Protein AF-A0AAD6JPB2-F1 (afdb_monomer)

Sequence (275 aa):
MAYGGGGFAISQPLAQELAKMQDRCIRRYPGLYGSDDRIQACMAELGVPLSKESGFHQYDVYGDLLGLLAAHPVAPLASLHHIDVVQPIFPGMSRARALQHLFKSVQLDSASIMQQSICYDNNRYWSISVSWGYVVQIWRGVVSPRELETPARTFLNWYRKADYTAYTFNTRPVTKHPCVKPFVFYMSTSKYDRARKQAIGVYTRRKSPSPYCRWKMASPERIDSVVVLKRPDTLRWLKSPRRDCCRVLPTNKASTMYLWVGNCRDGEISEFQRP

Secondary structure (DSSP, 8-state):
-BTTTTB----HHHHHHHHHHHHHHHHH-TT-SSHHHHHHHHHHHTTPPPP--TTEE---EEE-THHHHHTB-SS---EE--TTTBPPSSTTS-H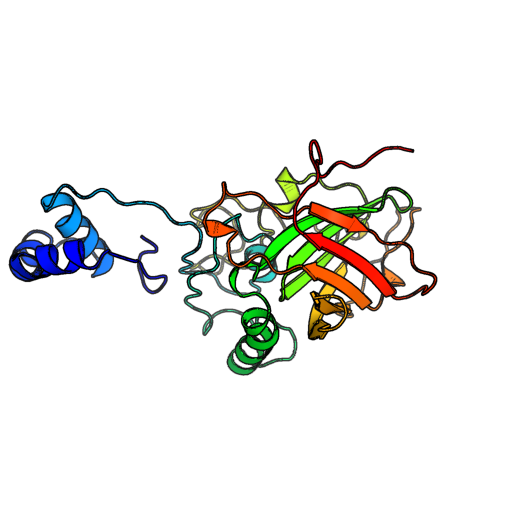HHHHHHHHHHHHHHGGGTTBEEEEEETTTTEEEEEETTTEEEEEEB---HHHHTSPB--EEETTS---STT-SS--BPPP--TTTSPEEEEEEEEEEETTTTEEEEEEEE-----------S--GGG--EEEEEE---TTGGGS---PPEEEEEP-S-TTEEEEEEEPPPTT--------

Foldseek 3Di:
DQPDPLDDDDDPVLVVVCVVCLVVQLVVPVVDDDPVSSVQSSCVVVVHHDDDFQLRDQCLWEEACCLPLLLPDLGQNDDDHPLVRYDQLDPPDDVVVSVVQLVLQCVVASRQASFWAWAADLVQQWIWIDGGSFKIKIARHDDDPVQSNAGEQRIAHNVRHSDQPRDPDGHDYQDPQLRGHIFMWTFDHWDADPVVQKIKTKTATDDDDRPDDPDPTDDLVLAGIEIEIEHHDPCQVVDDRDGWYKDWDDDPDRHYTYMYTGHDDVPDDRDRDHD

InterPro domains:
  IPR006740 Protein of unknown function DUF604 [PF04646] (1-246)

Organism: NCBI:txid889485

Radius of gyration: 20.91 Å; Cα contacts (8 Å, |Δi|>4): 536; chains: 1; bounding box: 58×36×62 Å

Nearest PDB structures (foldseek):
  7tlh-assembly4_D  TM=3.293E-01  e=6.739E-01  Mus musculus
  2vgn-assembly2_B  TM=4.342E-01  e=3.248E+00  Saccharomyces cerevisiae S288C
  2vgm-assembly1_A  TM=4.289E-01  e=6.713E+00  Saccharomyces cerevisiae S288C
  5xq3-assembly1_B  TM=1.841E-01  e=2.002E+00  Penicillium chrysogenum

Structure (mmCIF, N/CA/C/O backbone):
data_AF-A0AAD6JPB2-F1
#
_entry.id   AF-A0AAD6JPB2-F1
#
loop_
_atom_site.group_PDB
_atom_site.id
_atom_site.type_symbol
_atom_site.label_atom_id
_atom_site.label_alt_id
_atom_site.label_comp_id
_atom_site.label_asym_id
_atom_site.label_entity_id
_atom_site.label_seq_id
_atom_site.pdbx_PDB_ins_code
_atom_site.Cartn_x
_atom_site.Cartn_y
_atom_site.Cartn_z
_atom_site.occupancy
_atom_site.B_iso_or_equiv
_atom_site.auth_seq_id
_atom_site.auth_comp_id
_atom_site.auth_asym_id
_atom_site.auth_atom_id
_atom_site.pdbx_PDB_model_num
ATOM 1 N N . MET A 1 1 ? -14.734 6.250 13.120 1.00 58.31 1 MET A N 1
ATOM 2 C CA . MET A 1 1 ? -14.596 4.791 13.214 1.00 58.31 1 MET A CA 1
ATOM 3 C C . MET A 1 1 ? -14.615 4.251 11.807 1.00 58.31 1 MET A C 1
ATOM 5 O O . MET A 1 1 ? -15.216 4.901 10.954 1.00 58.31 1 MET A O 1
ATOM 9 N N . ALA A 1 2 ? -13.965 3.119 11.548 1.00 72.81 2 ALA A N 1
ATOM 10 C CA . ALA A 1 2 ? -14.300 2.368 10.349 1.00 72.81 2 ALA A CA 1
ATOM 11 C C . ALA A 1 2 ? -15.592 1.612 10.664 1.00 72.81 2 ALA A C 1
ATOM 13 O O . ALA A 1 2 ? -15.564 0.511 11.209 1.00 72.81 2 ALA A O 1
ATOM 14 N N . TYR A 1 3 ? -16.710 2.300 10.424 1.00 72.44 3 TYR A N 1
ATOM 15 C CA . TYR A 1 3 ? -18.045 1.745 10.588 1.00 72.44 3 TYR A CA 1
ATOM 16 C C . TYR A 1 3 ? -18.165 0.431 9.788 1.00 72.44 3 TYR A C 1
ATOM 18 O O . TYR A 1 3 ? -17.569 0.299 8.717 1.00 72.44 3 TYR A O 1
ATOM 26 N N . GLY A 1 4 ? -18.888 -0.544 10.330 1.00 80.19 4 GLY A N 1
ATOM 27 C CA . GLY A 1 4 ? -19.005 -1.912 9.854 1.00 80.19 4 GLY A CA 1
ATOM 28 C C . GLY A 1 4 ? -17.977 -2.848 10.492 1.00 80.19 4 GLY A C 1
ATOM 29 O O . GLY A 1 4 ? -17.742 -2.837 11.699 1.00 80.19 4 GLY A O 1
ATOM 30 N N . GLY A 1 5 ? -17.374 -3.699 9.668 1.00 84.50 5 GLY A N 1
ATOM 31 C CA . GLY A 1 5 ? -16.356 -4.668 10.071 1.00 84.50 5 GLY A CA 1
ATOM 32 C C . GLY A 1 5 ? -14.910 -4.185 9.918 1.00 84.50 5 GLY A C 1
ATOM 33 O O . GLY A 1 5 ? -13.983 -4.938 10.207 1.00 84.50 5 GLY A O 1
ATOM 34 N N . GLY A 1 6 ? -14.691 -2.936 9.498 1.00 87.62 6 GLY A N 1
ATOM 35 C CA . GLY A 1 6 ? -13.381 -2.292 9.474 1.00 87.62 6 GLY A CA 1
ATOM 36 C C . GLY A 1 6 ? -12.822 -2.098 10.881 1.00 87.62 6 GLY A C 1
ATOM 37 O O . GLY A 1 6 ? -11.610 -2.110 11.061 1.00 87.62 6 GLY A O 1
ATOM 38 N N . GLY A 1 7 ? -13.681 -2.001 11.892 1.00 89.94 7 GLY A N 1
ATOM 39 C CA . GLY A 1 7 ? -13.291 -1.997 13.296 1.00 89.94 7 GLY A CA 1
ATOM 40 C C . GLY A 1 7 ? -12.923 -0.618 13.845 1.00 89.94 7 GLY A C 1
ATOM 41 O O . GLY A 1 7 ? -12.831 0.396 13.149 1.00 89.94 7 GLY A O 1
ATOM 42 N N . PHE A 1 8 ? -12.740 -0.580 15.158 1.00 91.62 8 PHE A N 1
ATOM 43 C CA . PHE A 1 8 ? -12.359 0.606 15.912 1.00 91.62 8 PHE A CA 1
ATOM 44 C C . PHE A 1 8 ? -11.578 0.186 17.159 1.00 91.62 8 PHE A C 1
ATOM 46 O O . PHE A 1 8 ? -11.562 -0.988 17.528 1.00 91.62 8 PHE A O 1
ATOM 53 N N . ALA A 1 9 ? -10.931 1.149 17.809 1.00 92.38 9 ALA A N 1
ATOM 54 C CA . ALA A 1 9 ? -10.226 0.939 19.064 1.00 92.38 9 ALA A CA 1
ATOM 55 C C . ALA A 1 9 ? -10.759 1.901 20.128 1.00 92.38 9 ALA A C 1
ATOM 57 O O . ALA A 1 9 ? -11.065 3.056 19.835 1.00 92.38 9 ALA A O 1
ATOM 58 N N . ILE A 1 10 ? -10.840 1.416 21.364 1.00 93.88 10 ILE A N 1
ATOM 59 C CA . ILE A 1 10 ? -11.143 2.208 22.556 1.00 93.88 10 ILE A CA 1
ATOM 60 C C . ILE A 1 10 ? -10.104 1.892 23.627 1.00 93.88 10 ILE A C 1
ATOM 62 O O . ILE A 1 10 ? -9.588 0.775 23.693 1.00 93.88 10 ILE A O 1
ATOM 66 N N . SER A 1 11 ? -9.779 2.877 24.460 1.00 95.88 11 SER A N 1
ATOM 67 C CA . SER A 1 11 ? -8.910 2.645 25.610 1.00 95.88 11 SER A CA 1
ATOM 68 C C . SER A 1 11 ? -9.639 1.807 26.663 1.00 95.88 11 SER A C 1
ATOM 70 O O . SER A 1 11 ? -10.868 1.822 26.758 1.00 95.88 11 SER A O 1
ATOM 72 N N . GLN A 1 12 ? -8.879 1.086 27.483 1.00 97.69 12 GLN A N 1
ATOM 73 C CA . GLN A 1 12 ? -9.446 0.278 28.561 1.00 97.69 12 GLN A CA 1
ATOM 74 C C . GLN A 1 12 ? -10.272 1.113 29.568 1.00 97.69 12 GLN A C 1
ATOM 76 O O . GLN A 1 12 ? -11.385 0.684 29.876 1.00 97.69 12 GLN A O 1
ATOM 81 N N . PRO A 1 13 ? -9.844 2.317 30.005 1.00 98.00 13 PRO A N 1
ATOM 82 C CA . PRO A 1 13 ? -10.684 3.175 30.845 1.00 98.00 13 PRO A CA 1
ATOM 83 C C . PRO A 1 13 ? -12.007 3.577 30.176 1.00 98.00 13 PRO A C 1
ATOM 85 O O . PRO A 1 13 ? -13.056 3.540 30.810 1.00 98.00 13 PRO A O 1
ATOM 88 N N . LEU A 1 14 ? -11.994 3.893 28.874 1.00 97.06 14 LEU A N 1
ATOM 89 C CA . LEU A 1 14 ? -13.223 4.233 28.152 1.00 97.06 14 LEU A CA 1
ATOM 90 C C . LEU A 1 14 ? -14.178 3.039 28.057 1.00 97.06 14 LEU A C 1
ATOM 92 O O . LEU A 1 14 ? -15.384 3.199 28.227 1.00 97.06 14 LEU A O 1
ATOM 96 N N . ALA A 1 15 ? -13.645 1.840 27.818 1.00 97.44 15 ALA A N 1
ATOM 97 C CA . ALA A 1 15 ? -14.442 0.618 27.799 1.00 97.44 15 ALA A CA 1
ATOM 98 C C . ALA A 1 15 ? -15.145 0.369 29.147 1.00 97.44 15 ALA A C 1
ATOM 100 O O . ALA A 1 15 ? -16.305 -0.041 29.168 1.00 97.44 15 ALA A O 1
ATOM 101 N N . GLN A 1 16 ? -14.472 0.656 30.267 1.00 98.25 16 GLN A N 1
ATOM 102 C CA . GLN A 1 16 ? -15.050 0.528 31.609 1.00 98.25 16 GLN A CA 1
ATOM 103 C C . GLN A 1 16 ? -16.194 1.517 31.852 1.00 98.25 16 GLN A C 1
ATOM 105 O O . GLN A 1 16 ? -17.218 1.130 32.413 1.00 98.25 16 GLN A O 1
ATOM 110 N N . GLU A 1 17 ? -16.055 2.770 31.415 1.00 98.00 17 GLU A N 1
ATOM 111 C CA . GLU A 1 17 ? -17.134 3.757 31.548 1.00 98.00 17 GLU A CA 1
ATOM 112 C C . GLU A 1 17 ? -18.318 3.447 30.624 1.00 98.00 17 GLU A C 1
ATOM 114 O O . GLU A 1 17 ? -19.470 3.499 31.061 1.00 98.00 17 GLU A O 1
ATOM 119 N N . LEU A 1 18 ? -18.053 3.025 29.382 1.00 97.19 18 LEU A N 1
ATOM 120 C CA . LEU A 1 18 ? -19.095 2.575 28.456 1.00 97.19 18 LEU A CA 1
ATOM 121 C C . LEU A 1 18 ? -19.905 1.419 29.051 1.00 97.19 18 LEU A C 1
ATOM 123 O O . LEU A 1 18 ? -21.133 1.476 29.035 1.00 97.19 18 LEU A O 1
ATOM 127 N N . ALA A 1 19 ? -19.257 0.415 29.646 1.00 97.50 19 ALA A N 1
ATOM 128 C CA . ALA A 1 19 ? -19.938 -0.751 30.213 1.00 97.50 19 ALA A CA 1
ATOM 129 C C . ALA A 1 19 ? -20.990 -0.396 31.287 1.00 97.50 19 ALA A C 1
ATOM 131 O O . ALA A 1 19 ? -22.008 -1.076 31.402 1.00 97.50 19 ALA A O 1
ATOM 132 N N . LYS A 1 20 ? -20.807 0.699 32.039 1.00 98.06 20 LYS A N 1
ATOM 133 C CA . LYS A 1 20 ? -21.757 1.148 33.081 1.00 98.06 20 LYS A CA 1
ATOM 134 C C . LYS A 1 20 ? -23.061 1.727 32.514 1.00 98.06 20 LYS A C 1
ATOM 136 O O . LYS A 1 20 ? -24.063 1.856 33.233 1.00 98.06 20 LYS A O 1
ATOM 141 N N . MET A 1 21 ? -23.049 2.147 31.249 1.00 97.44 21 MET A N 1
ATOM 142 C CA . MET A 1 21 ? -24.134 2.931 30.651 1.00 97.44 21 MET A CA 1
ATOM 143 C C . MET A 1 21 ? -24.619 2.447 29.280 1.00 97.44 21 MET A C 1
ATOM 145 O O . MET A 1 21 ? -25.728 2.821 28.890 1.00 97.44 21 MET A O 1
ATOM 149 N N . GLN A 1 22 ? -23.855 1.604 28.577 1.00 95.56 22 GLN A N 1
ATOM 150 C CA . GLN A 1 22 ? -24.103 1.176 27.196 1.00 95.56 22 GLN A CA 1
ATOM 151 C C . GLN A 1 22 ? -25.539 0.685 26.986 1.00 95.56 22 GLN A C 1
ATOM 153 O O . GLN A 1 22 ? -26.218 1.207 26.107 1.00 95.56 22 GLN A O 1
ATOM 158 N N . ASP A 1 23 ? -26.046 -0.221 27.826 1.00 95.94 23 ASP A N 1
ATOM 159 C CA . ASP A 1 23 ? -27.398 -0.788 27.683 1.00 95.94 23 ASP A CA 1
ATOM 160 C C . ASP A 1 23 ? -28.512 0.265 27.724 1.00 95.94 23 ASP A C 1
ATOM 162 O O . ASP A 1 23 ? -29.517 0.153 27.018 1.00 95.94 23 ASP A O 1
ATOM 166 N N . ARG A 1 24 ? -28.345 1.312 28.542 1.00 97.12 24 ARG A N 1
ATOM 167 C CA . ARG A 1 24 ? -29.306 2.422 28.616 1.00 97.12 24 ARG A CA 1
ATOM 168 C C . ARG A 1 24 ? -29.148 3.367 27.427 1.00 97.12 24 ARG A C 1
ATOM 170 O O . ARG A 1 24 ? -30.150 3.867 26.925 1.00 97.12 24 ARG A O 1
ATOM 177 N N . CYS A 1 25 ? -27.918 3.596 26.975 1.00 97.25 25 CYS A N 1
ATOM 178 C CA . CYS A 1 25 ? -27.634 4.458 25.832 1.00 97.25 25 CYS A CA 1
ATOM 179 C C . CYS A 1 25 ? -28.116 3.882 24.506 1.00 97.25 25 CYS A C 1
ATOM 181 O O . CYS A 1 25 ? -28.817 4.573 23.774 1.00 97.25 25 CYS A O 1
ATOM 183 N N . ILE A 1 26 ? -27.840 2.611 24.201 1.00 95.50 26 ILE A N 1
ATOM 184 C CA . ILE A 1 26 ? -28.255 2.019 22.919 1.00 95.50 26 ILE A CA 1
ATOM 185 C C . ILE A 1 26 ? -29.779 2.079 22.714 1.00 95.50 26 ILE A C 1
ATOM 187 O O . ILE A 1 26 ? -30.241 2.149 21.579 1.00 95.5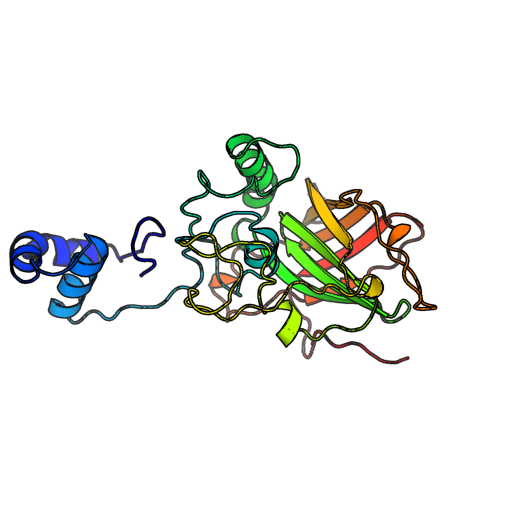0 26 ILE A O 1
ATOM 191 N N . ARG A 1 27 ? -30.563 2.108 23.806 1.00 95.44 27 ARG A N 1
ATOM 192 C CA . ARG A 1 27 ? -32.026 2.284 23.781 1.00 95.44 27 ARG A CA 1
ATOM 193 C C . ARG A 1 27 ? -32.467 3.710 23.440 1.00 95.44 27 ARG A C 1
ATOM 195 O O . ARG A 1 27 ? -33.572 3.873 22.935 1.00 95.44 27 ARG A O 1
ATOM 202 N N . ARG A 1 28 ? -31.636 4.728 23.697 1.00 96.50 28 ARG A N 1
ATOM 203 C CA . ARG A 1 28 ? -31.890 6.129 23.307 1.00 96.50 28 ARG A CA 1
ATOM 204 C C . ARG A 1 28 ? -31.654 6.382 21.820 1.00 96.50 28 ARG A C 1
ATOM 206 O O . ARG A 1 28 ? -32.199 7.339 21.283 1.00 96.50 28 ARG A O 1
ATOM 213 N N . TYR A 1 29 ? -30.907 5.503 21.151 1.00 95.44 29 TYR A N 1
ATOM 214 C CA . TYR A 1 29 ? -30.557 5.623 19.735 1.00 95.44 29 TYR A CA 1
ATOM 215 C C . TYR A 1 29 ? -31.126 4.480 18.865 1.00 95.44 29 TYR A C 1
ATOM 217 O O . TYR A 1 29 ? -30.373 3.830 18.133 1.00 95.44 29 TYR A O 1
ATOM 225 N N . PRO A 1 30 ? -32.451 4.212 18.893 1.00 93.56 30 PRO A N 1
ATOM 226 C CA . PRO A 1 30 ? -33.036 3.086 18.162 1.00 93.56 30 PRO A CA 1
ATOM 227 C C . PRO A 1 30 ? -32.965 3.255 16.636 1.00 93.56 30 PRO A C 1
ATOM 229 O O . PRO A 1 30 ? -32.951 2.258 15.920 1.00 93.56 30 PRO A O 1
ATOM 232 N N . GLY A 1 31 ? -32.896 4.498 16.143 1.00 94.38 31 GLY A N 1
ATOM 233 C CA . GLY A 1 31 ? -32.829 4.816 14.712 1.00 94.38 31 GLY A CA 1
ATOM 234 C C . GLY A 1 31 ? -31.443 4.670 14.075 1.00 94.38 31 GLY A C 1
ATOM 235 O O . GLY A 1 31 ? -31.342 4.752 12.855 1.00 94.38 31 GLY A O 1
ATOM 236 N N . LEU A 1 32 ? -30.382 4.457 14.864 1.00 93.25 32 LEU A N 1
ATOM 237 C CA . LEU A 1 32 ? -29.036 4.255 14.321 1.00 93.25 32 LEU A CA 1
ATOM 238 C C . LEU A 1 32 ? -28.887 2.828 13.782 1.00 93.25 32 LEU A C 1
ATOM 240 O O . LEU A 1 32 ? -29.278 1.856 14.446 1.00 93.25 32 LEU A O 1
ATOM 244 N N . TYR A 1 33 ? -28.327 2.733 12.573 1.00 84.69 33 TYR A N 1
ATOM 245 C CA . TYR A 1 33 ? -28.338 1.540 11.719 1.00 84.69 33 TYR A CA 1
ATOM 246 C C . TYR A 1 33 ? -27.488 0.383 12.269 1.00 84.69 33 TYR A C 1
ATOM 248 O O . TYR A 1 33 ? -27.885 -0.775 12.152 1.00 84.69 33 TYR A O 1
ATOM 256 N N . GLY A 1 34 ? -26.339 0.681 12.887 1.00 86.38 34 GLY A N 1
ATOM 257 C CA . GLY A 1 34 ? -25.337 -0.311 13.290 1.00 86.38 34 GLY A CA 1
ATOM 258 C C . GLY A 1 34 ? -24.881 -0.198 14.746 1.00 86.38 34 GLY A C 1
ATOM 259 O O . GLY A 1 34 ? -25.152 0.784 15.441 1.00 86.38 34 GLY A O 1
ATOM 260 N N . SER A 1 35 ? -24.200 -1.242 15.231 1.00 88.94 35 SER A N 1
ATOM 261 C CA . SER A 1 35 ? -23.654 -1.286 16.596 1.00 88.94 35 SER A CA 1
ATOM 262 C C . SER A 1 35 ? -22.553 -0.249 16.813 1.00 88.94 35 SER A C 1
ATOM 264 O O . SER A 1 35 ? -22.497 0.387 17.855 1.00 88.94 35 SER A O 1
ATOM 266 N N . ASP A 1 36 ? -21.713 -0.050 15.813 1.00 89.44 36 ASP A N 1
ATOM 267 C CA . ASP A 1 36 ? -20.696 0.987 15.704 1.00 89.44 36 ASP A CA 1
ATOM 268 C C . ASP A 1 36 ? -21.259 2.411 15.812 1.00 89.44 36 ASP A C 1
ATOM 270 O O . ASP A 1 36 ? -20.743 3.208 16.590 1.00 89.44 36 ASP A O 1
ATOM 274 N N . ASP A 1 37 ? -22.337 2.728 15.098 1.00 90.12 37 ASP A N 1
ATOM 275 C CA . ASP A 1 37 ? -23.003 4.034 15.155 1.00 90.12 37 ASP A CA 1
ATOM 276 C C . ASP A 1 37 ? -23.590 4.299 16.549 1.00 90.12 37 ASP A C 1
ATOM 278 O O . ASP A 1 37 ? -23.418 5.366 17.138 1.00 90.12 37 ASP A O 1
ATOM 282 N N . ARG A 1 38 ? -24.168 3.264 17.167 1.00 93.31 38 ARG A N 1
ATOM 283 C CA . ARG A 1 38 ? -24.659 3.336 18.551 1.00 93.31 38 ARG A CA 1
ATOM 284 C C . ARG A 1 38 ? -23.535 3.489 19.570 1.00 93.31 38 ARG A C 1
ATOM 286 O O . ARG A 1 38 ? -23.660 4.297 20.483 1.00 93.31 38 ARG A O 1
ATOM 293 N N . ILE A 1 39 ? -22.433 2.753 19.424 1.00 93.50 39 ILE A N 1
ATOM 294 C CA . ILE A 1 39 ? -21.261 2.907 20.297 1.00 93.50 39 ILE A CA 1
ATOM 295 C C . ILE A 1 39 ? -20.666 4.311 20.149 1.00 93.50 39 ILE A C 1
ATOM 297 O O . ILE A 1 39 ? -20.300 4.912 21.159 1.00 93.50 39 ILE A O 1
ATOM 301 N N . GLN A 1 40 ? -20.640 4.874 18.935 1.00 93.00 40 GLN A N 1
ATOM 302 C CA . GLN A 1 40 ? -20.221 6.260 18.706 1.00 93.00 40 GLN A CA 1
ATOM 303 C C . GLN A 1 40 ? -21.066 7.244 19.510 1.00 93.00 40 GLN A C 1
ATOM 305 O O . GLN A 1 40 ? -20.520 8.115 20.188 1.00 93.00 40 GLN A O 1
ATOM 310 N N . ALA A 1 41 ? -22.388 7.089 19.441 1.00 95.12 41 ALA A N 1
ATOM 311 C CA . ALA A 1 41 ? -23.326 7.938 20.154 1.00 95.12 41 ALA A CA 1
ATOM 312 C C . ALA A 1 41 ? -23.150 7.805 21.677 1.00 95.12 41 ALA A C 1
ATOM 314 O O . ALA A 1 41 ? -23.100 8.809 22.382 1.00 95.12 41 ALA A O 1
ATOM 315 N N . CYS A 1 42 ? -22.929 6.588 22.184 1.00 96.50 42 CYS 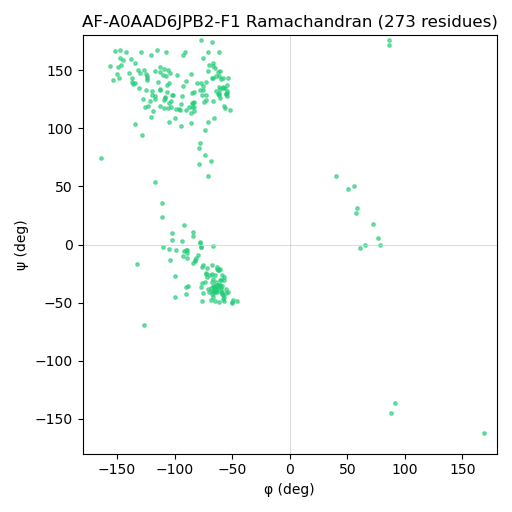A N 1
ATOM 316 C CA . CYS A 1 42 ? -22.631 6.366 23.600 1.00 96.50 42 CYS A CA 1
ATOM 317 C C . CYS A 1 42 ? -21.317 7.011 24.053 1.00 96.50 42 CYS A C 1
ATOM 319 O O . CYS A 1 42 ? -21.255 7.565 25.148 1.00 96.50 42 CYS A O 1
ATOM 321 N N . MET A 1 43 ? -20.272 6.987 23.223 1.00 95.69 43 MET A N 1
ATOM 322 C CA . MET A 1 43 ? -19.035 7.721 23.512 1.00 95.69 43 MET A CA 1
ATOM 323 C C . MET A 1 43 ? -19.267 9.238 23.539 1.00 95.69 43 MET A C 1
ATOM 325 O O . MET A 1 43 ? -18.676 9.926 24.370 1.00 95.69 43 MET A O 1
ATOM 329 N N . ALA A 1 44 ? -20.149 9.753 22.677 1.00 95.75 44 ALA A N 1
ATOM 330 C CA . ALA A 1 44 ? -20.510 11.168 22.661 1.00 95.75 44 ALA A CA 1
ATOM 331 C C . ALA A 1 44 ? -21.268 11.595 23.931 1.00 95.75 44 ALA A C 1
ATOM 333 O O . ALA A 1 44 ? -21.018 12.689 24.431 1.00 95.75 44 ALA A O 1
ATOM 334 N N . GLU A 1 45 ? -22.116 10.735 24.509 1.00 96.75 45 GLU A N 1
ATOM 335 C CA . GLU A 1 45 ? -22.740 10.997 25.818 1.00 96.75 45 GLU A CA 1
ATOM 336 C C . GLU A 1 45 ? -21.717 11.079 26.963 1.00 96.75 45 GLU A C 1
ATOM 338 O O . GLU A 1 45 ? -21.899 11.857 27.896 1.00 96.75 45 GLU A O 1
ATOM 343 N N . LEU A 1 46 ? -20.620 10.316 26.879 1.00 96.75 46 LEU A N 1
ATOM 344 C CA . LEU A 1 46 ? -19.483 10.416 27.804 1.00 96.75 46 LEU A CA 1
ATOM 345 C C . LEU A 1 46 ? -18.575 11.626 27.515 1.00 96.75 46 LEU A C 1
ATOM 347 O O . LEU A 1 46 ? -17.589 11.833 28.220 1.00 96.75 46 LEU A O 1
ATOM 351 N N . GLY A 1 47 ? -18.867 12.414 26.476 1.00 96.56 47 GLY A N 1
ATOM 352 C CA . GLY A 1 47 ? -18.052 13.556 26.064 1.00 96.56 47 GLY A CA 1
ATOM 353 C C . GLY A 1 47 ? -16.722 13.174 25.406 1.00 96.56 47 GLY A C 1
ATOM 354 O O . GLY A 1 47 ? -15.828 14.014 25.315 1.00 96.56 47 GLY A O 1
ATOM 355 N N . VAL A 1 48 ? -16.562 11.928 24.944 1.00 96.19 48 VAL A N 1
ATOM 356 C CA . VAL A 1 48 ? -15.318 11.452 24.323 1.00 96.19 48 VAL A CA 1
ATOM 357 C C . VAL A 1 48 ? -15.407 11.554 22.797 1.00 96.19 48 VAL A C 1
ATOM 359 O O . VAL A 1 48 ? -1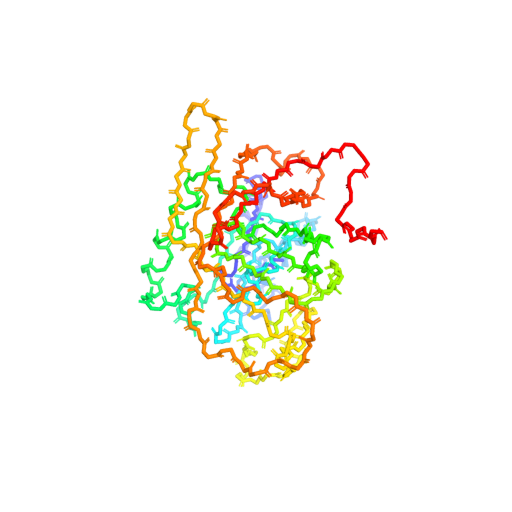6.235 10.874 22.183 1.00 96.19 48 VAL A O 1
ATOM 362 N N . PRO A 1 49 ? -14.560 12.376 22.148 1.00 93.00 49 PRO A N 1
ATOM 363 C CA . PRO A 1 49 ? -14.622 12.578 20.709 1.00 93.00 49 PRO A CA 1
ATOM 364 C C . PRO A 1 49 ? -14.043 11.392 19.930 1.00 93.00 49 PRO A C 1
ATOM 366 O O . PRO A 1 49 ? -13.233 10.607 20.423 1.00 93.00 49 PRO A O 1
ATOM 369 N N . LEU A 1 50 ? -14.424 11.305 18.655 1.00 91.25 50 LEU A N 1
ATOM 370 C CA . LEU A 1 50 ? -13.880 10.328 17.723 1.00 91.25 50 LEU A CA 1
ATOM 371 C C . LEU A 1 50 ? -12.570 10.819 17.088 1.00 91.25 50 LEU A C 1
ATOM 373 O O . LEU A 1 50 ? -12.573 11.793 16.334 1.00 91.25 50 LEU A O 1
ATOM 377 N N . SER A 1 51 ? -11.495 10.051 17.258 1.00 91.19 51 SER A N 1
ATOM 378 C CA . SER A 1 51 ? -10.276 10.172 16.449 1.00 91.19 51 SER A CA 1
ATOM 379 C C . SER A 1 51 ? -10.410 9.374 15.147 1.00 91.19 51 SER A C 1
ATOM 381 O O . SER A 1 51 ? -10.812 8.207 15.151 1.00 91.19 51 SER A O 1
ATOM 383 N N . LYS A 1 52 ? -10.108 10.000 14.003 1.00 89.62 52 LYS A N 1
ATOM 384 C CA . LYS A 1 52 ? -10.146 9.337 12.690 1.00 89.62 52 LYS A CA 1
ATOM 385 C C . LYS A 1 52 ? -8.785 8.728 12.369 1.00 89.62 52 LYS A C 1
ATOM 387 O O . LYS A 1 52 ? -7.832 9.460 12.141 1.00 89.62 52 LYS A O 1
ATOM 392 N N . GLU A 1 53 ? -8.745 7.405 12.263 1.00 90.06 53 GLU A N 1
ATOM 393 C CA . GLU A 1 53 ? -7.556 6.647 11.874 1.00 90.06 53 GLU A CA 1
ATOM 394 C C . GLU A 1 53 ? -7.736 6.057 10.472 1.00 90.06 53 GLU A C 1
ATOM 396 O O . GLU A 1 53 ? -8.623 5.234 10.247 1.00 90.06 53 GLU A O 1
ATOM 401 N N . SER A 1 54 ? -6.889 6.458 9.519 1.00 90.75 54 SER A N 1
ATOM 402 C CA . SER A 1 54 ? -6.952 6.002 8.116 1.00 90.75 54 SER A CA 1
ATOM 403 C C . SER A 1 54 ? -6.384 4.594 7.892 1.00 90.75 54 SER A C 1
ATOM 405 O O . SER A 1 54 ? -6.340 4.113 6.762 1.00 90.75 54 SER A O 1
ATOM 407 N N . GLY A 1 55 ? -5.949 3.941 8.972 1.00 92.81 55 GLY A N 1
ATOM 408 C CA . GLY A 1 55 ? -5.429 2.578 8.993 1.00 92.81 55 GLY A CA 1
ATOM 409 C C . GLY A 1 55 ? -6.480 1.470 9.073 1.00 92.81 55 GLY A C 1
ATOM 410 O O . GLY A 1 55 ? -6.152 0.307 8.832 1.00 92.81 55 GLY A O 1
ATOM 411 N N . PHE A 1 56 ? -7.721 1.808 9.430 1.00 92.88 56 PHE A N 1
ATOM 412 C CA . PHE A 1 56 ? -8.823 0.851 9.503 1.00 92.88 56 PHE A CA 1
ATOM 413 C C . PHE A 1 56 ? -9.610 0.858 8.193 1.00 92.88 56 PHE A C 1
ATOM 415 O O . PHE A 1 56 ? -10.156 1.893 7.803 1.00 92.88 56 PHE A O 1
ATOM 422 N N . HIS A 1 57 ? -9.697 -0.293 7.522 1.00 90.50 57 HIS A N 1
ATOM 423 C CA . HIS A 1 57 ? -10.297 -0.380 6.189 1.00 90.50 57 HIS A CA 1
ATOM 424 C C . HIS A 1 57 ? -11.509 -1.301 6.172 1.00 90.50 57 HIS A C 1
ATOM 426 O O . HIS A 1 57 ? -11.388 -2.512 6.335 1.00 90.50 57 HIS A O 1
ATOM 432 N N . GLN A 1 58 ? -12.673 -0.713 5.902 1.00 85.88 58 GLN A N 1
ATOM 433 C CA . GLN A 1 58 ? -13.926 -1.431 5.660 1.00 85.88 58 GLN A CA 1
ATOM 434 C C . GLN A 1 58 ? -13.953 -2.113 4.270 1.00 85.88 58 GLN A C 1
ATOM 436 O O . GLN A 1 58 ? -14.553 -3.172 4.120 1.00 85.88 58 GLN A O 1
ATOM 441 N N . TYR A 1 59 ? -13.291 -1.504 3.272 1.00 84.44 59 TYR A N 1
ATOM 442 C CA . TYR A 1 59 ? -13.251 -1.925 1.860 1.00 84.44 59 TYR A CA 1
ATOM 443 C C . TYR A 1 59 ? -14.591 -2.430 1.302 1.00 84.44 59 TYR A C 1
ATOM 445 O O . TYR A 1 59 ? -14.671 -3.520 0.741 1.00 84.44 59 TYR A O 1
ATOM 453 N N . ASP A 1 60 ? -15.618 -1.574 1.349 1.00 86.50 60 ASP A N 1
ATOM 454 C CA . ASP A 1 60 ? -16.883 -1.757 0.617 1.00 86.50 60 ASP A CA 1
ATOM 455 C C . ASP A 1 60 ? -16.681 -1.543 -0.899 1.00 86.50 60 ASP A C 1
ATOM 457 O O . ASP A 1 60 ? -17.250 -0.655 -1.542 1.00 86.50 60 ASP A O 1
ATOM 461 N N . VAL A 1 61 ? -15.802 -2.351 -1.481 1.00 90.50 61 VAL A N 1
ATOM 462 C CA . VAL A 1 61 ? -15.393 -2.324 -2.882 1.00 90.50 61 VAL A CA 1
ATOM 463 C C . VAL A 1 61 ? -15.311 -3.749 -3.422 1.00 90.50 61 VAL A C 1
ATOM 465 O O . VAL A 1 61 ? -15.175 -4.717 -2.678 1.00 90.50 61 VAL A O 1
ATOM 468 N N . TYR A 1 62 ? -15.359 -3.883 -4.743 1.00 92.56 62 TYR A N 1
ATOM 469 C CA . TYR A 1 62 ? -15.177 -5.153 -5.447 1.00 92.56 62 TYR A CA 1
ATOM 470 C C . TYR A 1 62 ? -13.984 -5.078 -6.402 1.00 92.56 62 TYR A C 1
ATOM 472 O O . TYR A 1 62 ? -13.552 -3.999 -6.801 1.00 92.56 62 TYR A O 1
ATOM 480 N N . GLY A 1 63 ? -13.486 -6.229 -6.852 1.00 93.50 63 GLY A N 1
ATOM 481 C CA . GLY A 1 63 ? -12.435 -6.282 -7.874 1.00 93.50 63 GLY A CA 1
ATOM 482 C C . GLY A 1 63 ? -11.018 -6.221 -7.302 1.00 93.50 63 GLY A C 1
ATOM 483 O O . GLY A 1 63 ? -10.750 -6.828 -6.268 1.00 93.50 63 GLY A O 1
ATOM 484 N N . ASP A 1 64 ? -10.097 -5.577 -8.022 1.00 94.00 64 ASP A N 1
ATOM 485 C CA . ASP A 1 64 ? -8.662 -5.571 -7.713 1.00 94.00 64 ASP A CA 1
ATOM 486 C C . ASP A 1 64 ? -8.310 -4.431 -6.739 1.00 94.00 64 ASP A C 1
ATOM 488 O O . ASP A 1 64 ? -8.468 -3.252 -7.055 1.00 94.00 64 ASP A O 1
ATOM 492 N N . LEU A 1 65 ? -7.808 -4.784 -5.550 1.00 94.88 65 LEU A N 1
ATOM 493 C CA . LEU A 1 65 ? -7.400 -3.828 -4.513 1.00 94.88 65 LEU A CA 1
ATOM 494 C C . LEU A 1 65 ? -6.036 -3.172 -4.768 1.00 94.88 65 LEU A C 1
ATOM 496 O O . LEU A 1 65 ? -5.601 -2.361 -3.946 1.00 94.88 65 LEU A O 1
ATOM 500 N N . LEU A 1 66 ? -5.355 -3.489 -5.876 1.00 96.12 66 LEU A N 1
ATOM 501 C CA . LEU A 1 66 ? -4.016 -2.988 -6.190 1.00 96.12 66 LEU A CA 1
ATOM 502 C C . LEU A 1 66 ? -3.877 -1.483 -5.955 1.00 96.12 66 LEU A C 1
ATOM 504 O O . LEU A 1 66 ? -2.934 -1.051 -5.306 1.00 96.12 66 LEU A O 1
ATOM 508 N N . GLY A 1 67 ? -4.810 -0.678 -6.457 1.00 95.00 67 GLY A N 1
ATOM 509 C CA . GLY A 1 67 ? -4.737 0.775 -6.338 1.00 95.00 67 GLY A CA 1
ATOM 510 C C . GLY A 1 67 ? -4.884 1.299 -4.912 1.00 95.00 67 GLY A C 1
ATOM 511 O O . GLY A 1 67 ? -4.259 2.306 -4.599 1.00 95.00 67 GLY A O 1
ATOM 512 N N . LEU A 1 68 ? -5.667 0.628 -4.059 1.00 94.50 68 LEU A N 1
ATOM 513 C CA . LEU A 1 68 ? -5.865 1.010 -2.654 1.00 94.50 68 LEU A CA 1
ATOM 514 C C . LEU A 1 68 ? -4.658 0.629 -1.805 1.00 94.50 68 LEU A C 1
ATOM 516 O O . LEU A 1 68 ? -4.129 1.450 -1.065 1.00 94.50 68 LEU A O 1
ATOM 520 N N . LEU A 1 69 ? -4.206 -0.614 -1.948 1.00 95.88 69 LEU A N 1
ATOM 521 C CA . LEU A 1 69 ? -3.132 -1.169 -1.134 1.00 95.88 69 LEU A CA 1
ATOM 522 C C . LEU A 1 69 ? -1.749 -0.657 -1.561 1.00 95.88 69 LEU A C 1
ATOM 524 O O . LEU A 1 69 ? -0.876 -0.462 -0.719 1.00 95.88 69 LEU A O 1
ATOM 528 N N . ALA A 1 70 ? -1.535 -0.388 -2.855 1.00 97.56 70 ALA A N 1
ATOM 529 C CA . ALA A 1 70 ? -0.268 0.166 -3.340 1.00 97.56 70 ALA A CA 1
ATOM 530 C C . ALA A 1 70 ? -0.062 1.642 -2.960 1.00 97.56 70 ALA A C 1
ATOM 532 O O . ALA A 1 70 ? 1.079 2.084 -2.826 1.00 97.56 70 ALA A O 1
ATOM 533 N N . ALA A 1 71 ? -1.155 2.392 -2.795 1.00 96.75 71 ALA A N 1
ATOM 534 C CA . ALA A 1 71 ? -1.162 3.796 -2.390 1.00 96.75 71 ALA A CA 1
ATOM 535 C C . ALA A 1 71 ? -1.742 3.965 -0.976 1.00 96.75 71 ALA A C 1
ATOM 537 O O . ALA A 1 71 ? -2.457 4.929 -0.704 1.00 96.75 71 ALA A O 1
ATOM 538 N N . HIS A 1 72 ? -1.472 3.003 -0.084 1.00 96.31 72 HIS A N 1
ATOM 539 C CA . HIS A 1 72 ? -1.944 3.076 1.294 1.00 96.31 72 HIS A CA 1
ATOM 540 C C . HIS A 1 72 ? -1.451 4.382 1.948 1.00 96.31 72 HIS A C 1
ATOM 542 O O . HIS A 1 72 ? -0.272 4.728 1.799 1.00 96.31 72 HIS A O 1
ATOM 548 N N . PRO A 1 73 ? -2.320 5.112 2.675 1.00 93.75 73 PRO A N 1
ATOM 549 C CA . PRO A 1 73 ? -1.943 6.360 3.329 1.00 93.75 73 PRO A CA 1
ATOM 550 C C . PRO A 1 73 ? -0.835 6.149 4.369 1.00 93.75 73 PRO A C 1
ATOM 552 O O . PRO A 1 73 ? -0.560 5.030 4.805 1.00 93.75 73 PRO A O 1
ATOM 555 N N . VAL A 1 74 ? -0.215 7.245 4.809 1.00 95.12 74 VAL A N 1
ATOM 556 C CA . VAL A 1 74 ? 0.797 7.223 5.877 1.00 95.12 74 VAL A CA 1
ATOM 557 C C . VAL A 1 74 ? 0.116 7.001 7.231 1.00 95.12 74 VAL A C 1
ATOM 559 O O . VAL A 1 74 ? -0.107 7.932 7.998 1.00 95.12 74 VAL A O 1
ATOM 562 N N . ALA A 1 75 ? -0.255 5.753 7.485 1.00 94.25 75 ALA A N 1
ATOM 563 C CA . ALA A 1 75 ? -0.906 5.265 8.694 1.00 94.25 75 ALA A CA 1
ATOM 564 C C . ALA A 1 75 ? -0.621 3.763 8.846 1.00 94.25 75 ALA A C 1
ATOM 566 O O . ALA A 1 75 ? -0.396 3.095 7.832 1.00 94.25 75 ALA A O 1
ATOM 567 N N . PRO A 1 76 ? -0.631 3.199 10.064 1.00 93.19 76 PRO A N 1
ATOM 568 C CA . PRO A 1 76 ? -0.495 1.757 10.238 1.00 93.19 76 PRO A CA 1
ATOM 569 C C . PRO A 1 76 ? -1.653 1.031 9.549 1.00 93.19 76 PRO A C 1
ATOM 571 O O . PRO A 1 76 ? -2.803 1.421 9.708 1.00 93.19 76 PRO A O 1
ATOM 574 N N . LEU A 1 77 ? -1.375 -0.045 8.812 1.00 94.31 77 LEU A N 1
ATOM 575 C CA . LEU A 1 77 ? -2.432 -0.923 8.310 1.00 94.31 77 LEU A CA 1
ATOM 576 C C . LEU A 1 77 ? -2.989 -1.748 9.479 1.00 94.31 77 LEU A C 1
ATOM 578 O O . LEU A 1 77 ? -2.376 -2.736 9.880 1.00 94.31 77 LEU A O 1
ATOM 582 N N . ALA A 1 78 ? -4.117 -1.321 10.044 1.00 93.31 78 ALA A N 1
ATOM 583 C CA . ALA A 1 78 ? -4.690 -1.910 11.252 1.00 93.31 78 ALA A CA 1
ATOM 584 C C . ALA A 1 78 ? -5.657 -3.058 10.938 1.00 93.31 78 ALA A C 1
ATOM 586 O O . ALA A 1 78 ? -5.623 -4.099 11.592 1.00 93.31 78 ALA A O 1
ATOM 587 N N . SER A 1 79 ? -6.508 -2.886 9.928 1.00 92.56 79 SER A N 1
ATOM 588 C CA . SER A 1 79 ? -7.524 -3.872 9.564 1.00 92.56 79 SER A CA 1
ATOM 589 C C . SER A 1 79 ? -7.823 -3.855 8.070 1.00 92.56 79 SER A C 1
ATOM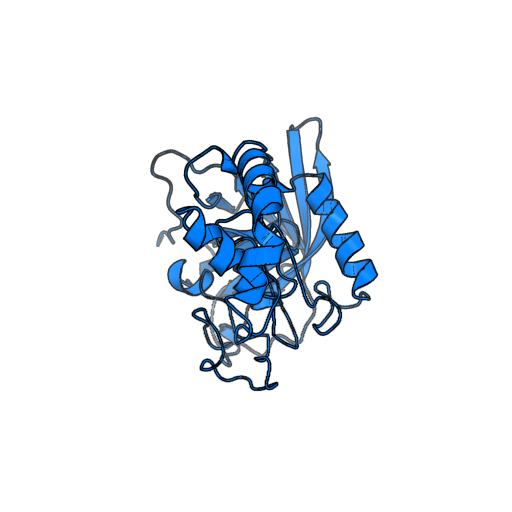 591 O O . SER A 1 79 ? -7.671 -2.836 7.398 1.00 92.56 79 SER A O 1
ATOM 593 N N . LEU A 1 80 ? -8.256 -5.008 7.563 1.00 90.81 80 LEU A N 1
ATOM 594 C CA . LEU A 1 80 ? -8.728 -5.206 6.198 1.00 90.81 80 LEU A CA 1
ATOM 595 C C . LEU A 1 80 ? -10.016 -6.025 6.250 1.00 90.81 80 LEU A C 1
ATOM 597 O O . LEU A 1 80 ? -9.975 -7.236 6.469 1.00 90.81 80 LEU A O 1
ATOM 601 N N . HIS A 1 81 ? -11.149 -5.366 6.061 1.00 89.81 81 HIS A N 1
ATOM 602 C CA . HIS A 1 81 ? -12.453 -6.009 5.989 1.00 89.81 81 HIS A CA 1
ATOM 603 C C . HIS A 1 81 ? -12.830 -6.337 4.531 1.00 89.81 81 HIS A C 1
ATOM 605 O O . HIS A 1 81 ? -12.186 -5.868 3.592 1.00 89.81 81 HIS A O 1
ATOM 611 N N . HIS A 1 82 ? -13.817 -7.216 4.337 1.00 89.38 82 HIS A N 1
ATOM 612 C CA . HIS A 1 82 ? -14.307 -7.654 3.021 1.00 89.38 82 HIS A CA 1
ATOM 613 C C . HIS A 1 82 ? -13.271 -8.290 2.066 1.00 89.38 82 HIS A C 1
ATOM 615 O O . HIS A 1 82 ? -13.437 -8.310 0.842 1.00 89.38 82 HIS A O 1
ATOM 621 N N . ILE A 1 83 ? -12.212 -8.908 2.607 1.00 89.31 83 ILE A N 1
ATOM 622 C CA . ILE A 1 83 ? -11.239 -9.660 1.790 1.00 89.31 83 ILE A CA 1
ATOM 623 C C . ILE A 1 83 ? -11.884 -10.857 1.058 1.00 89.31 83 ILE A C 1
ATOM 625 O O . ILE A 1 83 ? -11.372 -11.312 0.033 1.00 89.31 83 ILE A O 1
ATOM 629 N N . ASP A 1 84 ? -13.020 -11.353 1.539 1.00 87.81 84 ASP A N 1
ATOM 630 C CA . ASP A 1 84 ? -13.804 -12.451 0.971 1.00 87.81 84 ASP A CA 1
ATOM 631 C C . ASP A 1 84 ? -14.500 -12.106 -0.360 1.00 87.81 84 ASP A C 1
ATOM 633 O O . ASP A 1 84 ? -14.678 -12.998 -1.196 1.00 87.81 84 ASP A O 1
ATOM 637 N N . VAL A 1 85 ? -14.810 -10.829 -0.616 1.00 89.81 85 VAL A N 1
ATOM 638 C CA . VAL A 1 85 ? -15.544 -10.384 -1.822 1.00 89.81 85 VAL A CA 1
ATOM 639 C C . VAL A 1 85 ? -14.669 -9.712 -2.889 1.00 89.81 85 VAL A C 1
ATOM 641 O O . VAL A 1 85 ? -15.078 -9.586 -4.046 1.00 89.81 85 VAL A O 1
ATOM 644 N N . VAL A 1 86 ? -13.429 -9.350 -2.557 1.00 93.50 86 VAL A N 1
ATOM 645 C CA . VAL A 1 86 ? -12.443 -8.747 -3.481 1.00 93.50 86 VAL A CA 1
ATOM 646 C C . VAL A 1 86 ? -11.573 -9.799 -4.170 1.00 93.50 86 VAL A C 1
ATOM 648 O O . VAL A 1 86 ? -11.546 -10.958 -3.762 1.00 93.50 86 VAL A O 1
ATOM 651 N N . GLN A 1 87 ? -10.846 -9.446 -5.228 1.00 95.12 87 GLN A N 1
ATOM 652 C CA . GLN A 1 87 ? -9.862 -10.353 -5.827 1.00 95.12 87 GLN A CA 1
ATOM 653 C C . GLN A 1 87 ? -8.705 -10.638 -4.848 1.00 95.12 87 GLN A C 1
ATOM 655 O O . GLN A 1 87 ? -8.381 -9.793 -4.013 1.00 95.12 87 GLN A O 1
ATOM 660 N N . PRO A 1 88 ? -8.045 -11.808 -4.940 1.00 95.50 88 PRO A N 1
ATOM 661 C CA . PRO A 1 88 ? -6.848 -12.084 -4.155 1.00 95.50 88 PRO A CA 1
ATOM 662 C C . PRO A 1 88 ? -5.786 -11.001 -4.368 1.00 95.50 88 PRO A C 1
ATOM 664 O O . PRO A 1 88 ? -5.434 -10.692 -5.505 1.00 95.50 88 PRO A O 1
ATOM 667 N N . ILE A 1 89 ? -5.236 -10.467 -3.274 1.00 96.06 89 ILE A N 1
ATOM 668 C CA . ILE A 1 89 ? -4.239 -9.387 -3.330 1.00 96.06 89 ILE A CA 1
ATOM 669 C C . ILE A 1 89 ? -2.985 -9.798 -4.124 1.00 96.06 89 ILE A C 1
ATOM 671 O O . ILE A 1 89 ? -2.390 -8.969 -4.808 1.00 96.06 89 ILE A O 1
ATOM 675 N N . PHE A 1 90 ? -2.630 -11.088 -4.113 1.00 96.75 90 PHE A N 1
ATOM 676 C CA . PHE A 1 90 ? -1.590 -11.664 -4.964 1.00 96.75 90 PHE A CA 1
ATOM 677 C C . PHE A 1 90 ? -2.218 -12.484 -6.104 1.00 96.75 90 PHE A C 1
ATOM 679 O O . PHE A 1 90 ? -2.932 -13.455 -5.829 1.00 96.75 90 PHE A O 1
ATOM 686 N N . PRO A 1 91 ? -1.938 -12.150 -7.379 1.00 93.44 91 PRO A N 1
ATOM 687 C CA . PRO A 1 91 ? -2.450 -12.901 -8.522 1.00 93.44 91 PRO A CA 1
ATOM 688 C C . PRO A 1 91 ? -2.037 -14.377 -8.489 1.00 93.44 91 PRO A C 1
ATOM 690 O O . PRO A 1 91 ? -0.912 -14.708 -8.121 1.00 93.44 91 PRO A O 1
ATOM 693 N N . GLY A 1 92 ? -2.935 -15.267 -8.920 1.00 93.88 92 GLY A N 1
ATOM 694 C CA . GLY A 1 92 ? -2.671 -16.711 -8.984 1.00 93.88 92 GLY A CA 1
ATOM 695 C C . GLY A 1 92 ? -2.726 -17.438 -7.633 1.00 93.88 92 GLY A C 1
ATOM 696 O O . GLY A 1 92 ? -2.445 -18.632 -7.576 1.00 93.88 92 GLY A O 1
ATOM 697 N N . MET A 1 93 ? -3.104 -16.752 -6.550 1.00 96.44 93 MET A N 1
ATOM 698 C CA . MET A 1 93 ? -3.326 -17.349 -5.231 1.00 96.44 93 MET A CA 1
ATOM 699 C C . MET A 1 93 ? -4.808 -17.291 -4.849 1.00 96.44 93 MET A C 1
ATOM 701 O O . MET A 1 93 ? -5.526 -16.384 -5.252 1.00 96.44 93 MET A O 1
ATOM 705 N N . SER A 1 94 ? -5.275 -18.218 -4.009 1.00 96.88 94 SER A N 1
ATOM 706 C CA . SER A 1 94 ? -6.543 -18.037 -3.282 1.00 96.88 94 SER A CA 1
ATOM 707 C C . SER A 1 94 ? -6.420 -16.884 -2.278 1.00 96.88 94 SER A C 1
ATOM 709 O O . SER A 1 94 ? -5.321 -16.661 -1.771 1.00 96.88 94 SER A O 1
ATOM 711 N N . ARG A 1 95 ? -7.531 -16.255 -1.875 1.00 95.25 95 ARG A N 1
ATOM 712 C CA . ARG A 1 95 ? -7.553 -15.186 -0.851 1.00 95.25 95 ARG A CA 1
ATOM 713 C C . ARG A 1 95 ? -6.808 -15.564 0.435 1.00 95.25 95 ARG A C 1
ATOM 715 O O . ARG A 1 95 ? -5.912 -14.838 0.849 1.00 95.25 95 ARG A O 1
ATOM 722 N N . ALA A 1 96 ? -7.091 -16.740 1.002 1.00 96.19 96 ALA A N 1
ATOM 723 C CA . ALA A 1 96 ? -6.431 -17.219 2.219 1.00 96.19 96 ALA A CA 1
ATOM 724 C C . ALA A 1 96 ? -4.908 -17.383 2.042 1.00 96.19 96 ALA A C 1
ATOM 726 O O . ALA A 1 96 ? -4.131 -16.846 2.828 1.00 96.19 96 ALA A O 1
ATOM 727 N N . ARG A 1 97 ? -4.465 -18.056 0.967 1.00 97.56 97 ARG A N 1
ATOM 728 C CA . ARG A 1 97 ? -3.029 -18.175 0.641 1.00 97.56 97 ARG A CA 1
ATOM 729 C C . ARG A 1 97 ? -2.364 -16.820 0.389 1.00 97.56 97 ARG A C 1
ATOM 731 O O . ARG A 1 97 ? -1.220 -16.638 0.782 1.00 97.56 97 ARG A O 1
ATOM 738 N N . ALA A 1 98 ? -3.063 -15.871 -0.235 1.00 97.25 98 ALA A N 1
ATOM 739 C CA . ALA A 1 98 ? -2.547 -14.525 -0.472 1.00 97.25 98 ALA A CA 1
ATOM 740 C C . ALA A 1 98 ? -2.311 -13.772 0.850 1.00 97.25 98 ALA A C 1
ATOM 742 O O . ALA A 1 98 ? -1.277 -13.124 1.002 1.00 97.25 98 ALA A O 1
ATOM 743 N N . LEU A 1 99 ? -3.211 -13.917 1.830 1.00 96.25 99 LEU A N 1
ATOM 744 C CA . LEU A 1 99 ? -3.003 -13.387 3.181 1.00 96.25 99 LEU A CA 1
ATOM 745 C C . LEU A 1 99 ? -1.827 -14.081 3.880 1.00 96.25 99 LEU A C 1
ATOM 747 O O . LEU A 1 99 ? -0.924 -13.405 4.356 1.00 96.25 99 LEU A O 1
ATOM 751 N N . GLN A 1 100 ? -1.762 -15.416 3.874 1.00 97.31 100 GLN A N 1
ATOM 752 C CA . GLN A 1 100 ? -0.616 -16.150 4.438 1.00 97.31 100 GLN A CA 1
ATOM 753 C C . GLN A 1 100 ? 0.714 -15.712 3.807 1.00 97.31 100 GLN A C 1
ATOM 755 O O . GLN A 1 100 ? 1.730 -15.588 4.489 1.00 97.31 100 GLN A O 1
ATOM 760 N N . HIS A 1 101 ? 0.706 -15.444 2.500 1.00 98.00 101 HIS A N 1
ATOM 761 C CA . HIS A 1 101 ? 1.864 -14.933 1.781 1.00 98.00 101 HIS A CA 1
ATOM 762 C C . HIS A 1 101 ? 2.244 -13.516 2.221 1.00 98.00 101 HIS A C 1
ATOM 764 O O . HIS A 1 101 ? 3.415 -13.282 2.512 1.00 98.00 101 HIS A O 1
ATOM 770 N N . LEU A 1 102 ? 1.275 -12.603 2.366 1.00 97.44 102 LEU A N 1
ATOM 771 C CA . LEU A 1 102 ? 1.497 -11.257 2.915 1.00 97.44 102 LEU A CA 1
ATOM 772 C C . LEU A 1 102 ? 2.152 -11.313 4.301 1.00 97.44 102 LEU A C 1
ATOM 774 O O . LEU A 1 102 ? 3.083 -10.556 4.589 1.00 97.44 102 LEU A O 1
ATOM 778 N N . PHE A 1 103 ? 1.704 -12.246 5.146 1.00 97.31 103 PHE A N 1
ATOM 779 C CA . PHE A 1 103 ? 2.193 -12.387 6.515 1.00 97.31 103 PHE A CA 1
ATOM 780 C C . PHE A 1 103 ? 3.690 -12.714 6.600 1.00 97.31 103 PHE A C 1
ATOM 782 O O . PHE A 1 103 ? 4.327 -12.351 7.587 1.00 97.31 103 PHE A O 1
ATOM 789 N N . LYS A 1 104 ? 4.299 -13.273 5.543 1.00 97.19 104 LYS A N 1
ATOM 790 C CA . LYS A 1 104 ? 5.763 -13.435 5.460 1.00 97.19 104 LYS A CA 1
ATOM 791 C C . LYS A 1 104 ? 6.511 -12.102 5.510 1.00 97.19 104 LYS A C 1
ATOM 793 O O . LYS A 1 104 ? 7.642 -12.062 5.977 1.00 97.19 104 LYS A O 1
ATOM 798 N N . SER A 1 105 ? 5.914 -11.019 5.008 1.00 96.38 105 SER A N 1
ATOM 799 C CA . SER A 1 105 ? 6.471 -9.663 5.112 1.00 96.38 105 SER A CA 1
ATOM 800 C C . SER A 1 105 ? 6.030 -8.959 6.397 1.00 96.38 105 SER A C 1
ATOM 802 O O . SER A 1 105 ? 6.841 -8.265 7.005 1.00 96.38 105 SER A O 1
ATOM 804 N N . VAL A 1 106 ? 4.792 -9.189 6.857 1.00 96.12 106 VAL A N 1
ATOM 805 C CA . VAL A 1 106 ? 4.287 -8.653 8.140 1.00 96.12 106 VAL A CA 1
ATOM 806 C C . VAL A 1 106 ? 5.164 -9.099 9.310 1.00 96.12 106 VAL A C 1
ATOM 808 O O . VAL A 1 106 ? 5.521 -8.281 10.148 1.00 96.12 106 VAL A O 1
ATOM 811 N N . GLN A 1 107 ? 5.568 -10.370 9.345 1.00 94.81 107 GLN A N 1
ATOM 812 C CA . GLN A 1 107 ? 6.437 -10.909 10.398 1.00 94.81 107 GLN A CA 1
ATOM 813 C C . GLN A 1 107 ? 7.830 -10.264 10.435 1.00 94.81 107 GLN A C 1
ATOM 815 O O . GLN A 1 107 ? 8.507 -10.336 11.455 1.00 94.81 107 GLN A O 1
ATOM 820 N N . LEU A 1 108 ? 8.272 -9.651 9.333 1.00 94.44 108 LEU A N 1
ATOM 821 C CA . LEU A 1 108 ? 9.568 -8.977 9.264 1.00 94.44 108 LEU A CA 1
ATOM 822 C C . LEU A 1 108 ? 9.480 -7.505 9.665 1.00 94.44 108 LEU A C 1
ATOM 824 O O . LEU A 1 108 ? 10.428 -6.979 10.242 1.00 94.44 108 LEU A O 1
ATOM 828 N N . ASP A 1 109 ? 8.386 -6.834 9.301 1.00 93.62 109 ASP A N 1
ATOM 829 C CA . ASP A 1 109 ? 8.206 -5.395 9.500 1.00 93.62 109 ASP A CA 1
ATOM 830 C C . ASP A 1 109 ? 6.723 -5.005 9.356 1.00 93.62 109 ASP A C 1
ATOM 832 O O . ASP A 1 109 ? 6.290 -4.442 8.344 1.00 93.62 109 ASP A O 1
ATOM 836 N N . SER A 1 110 ? 5.928 -5.345 10.373 1.00 94.12 110 SER A N 1
ATOM 837 C CA . SER A 1 110 ? 4.488 -5.064 10.417 1.00 94.12 110 SER A CA 1
ATOM 838 C C . SER A 1 110 ? 4.189 -3.566 10.404 1.00 94.12 110 SER A C 1
ATOM 840 O O . SER A 1 110 ? 3.242 -3.139 9.751 1.00 94.12 110 SER A O 1
ATOM 842 N N . ALA A 1 111 ? 5.036 -2.752 11.042 1.00 93.31 111 ALA A N 1
ATOM 843 C CA . ALA A 1 111 ? 4.894 -1.298 11.079 1.00 93.31 111 ALA A CA 1
ATOM 844 C C . ALA A 1 111 ? 5.012 -0.647 9.690 1.00 93.31 111 ALA A C 1
ATOM 846 O O . ALA A 1 111 ? 4.578 0.488 9.504 1.00 93.31 111 ALA A O 1
ATOM 847 N N . SER A 1 112 ? 5.593 -1.344 8.712 1.00 94.38 112 SER A N 1
ATOM 848 C CA . SER A 1 112 ? 5.780 -0.835 7.355 1.00 94.38 112 SER A CA 1
ATOM 849 C C . SER A 1 112 ? 4.910 -1.507 6.304 1.00 94.38 112 SER A C 1
ATOM 851 O O . SER A 1 112 ? 5.030 -1.150 5.133 1.00 94.38 112 SER A O 1
ATOM 853 N N . ILE A 1 113 ? 4.092 -2.501 6.656 1.00 96.38 113 ILE A N 1
ATOM 854 C CA . ILE A 1 113 ? 3.315 -3.237 5.656 1.00 96.38 113 ILE A CA 1
ATOM 855 C C . ILE A 1 113 ? 2.419 -2.277 4.857 1.00 96.38 113 ILE A C 1
ATOM 857 O O . ILE A 1 113 ? 1.811 -1.366 5.418 1.00 96.38 113 ILE A O 1
ATOM 861 N N . MET A 1 114 ? 2.396 -2.450 3.535 1.00 96.31 114 MET A N 1
ATOM 862 C CA . MET A 1 114 ? 1.710 -1.591 2.561 1.00 96.31 114 MET A CA 1
ATOM 863 C C . MET A 1 114 ? 2.177 -0.129 2.493 1.00 96.31 114 MET A C 1
ATOM 865 O O . MET A 1 114 ? 1.704 0.603 1.626 1.00 96.31 114 MET A O 1
ATOM 869 N N . GLN A 1 115 ? 3.121 0.312 3.335 1.00 96.44 115 GLN A N 1
ATOM 870 C CA . GLN A 1 115 ? 3.571 1.703 3.324 1.00 96.44 115 GLN A CA 1
ATOM 871 C C . GLN A 1 115 ? 4.215 2.055 1.990 1.00 96.44 115 GLN A C 1
ATOM 873 O O . GLN A 1 115 ? 5.113 1.351 1.513 1.00 96.44 115 GLN A O 1
ATOM 878 N N . GLN A 1 116 ? 3.746 3.165 1.421 1.00 97.75 116 GLN A N 1
ATOM 879 C CA . GLN A 1 116 ? 4.200 3.664 0.139 1.00 97.75 116 GLN A CA 1
ATOM 880 C C . GLN A 1 116 ? 5.488 4.488 0.292 1.00 97.75 116 GLN A C 1
ATOM 882 O O . GLN A 1 116 ? 5.559 5.425 1.088 1.00 97.75 116 GLN A O 1
ATOM 887 N N . SER A 1 117 ? 6.483 4.193 -0.538 1.00 97.62 117 SER A N 1
ATOM 888 C CA . SER A 1 117 ? 7.679 5.008 -0.759 1.00 97.62 117 SER A CA 1
ATOM 889 C C . SER A 1 117 ? 7.808 5.336 -2.238 1.00 97.62 117 SER A C 1
ATOM 891 O O . SER A 1 117 ? 7.521 4.497 -3.090 1.00 97.62 117 SER A O 1
ATOM 893 N N . ILE A 1 118 ? 8.243 6.555 -2.552 1.00 98.12 118 ILE A N 1
ATOM 894 C CA . ILE A 1 118 ? 8.311 7.057 -3.929 1.00 98.12 118 ILE A CA 1
ATOM 895 C C . ILE A 1 118 ? 9.733 7.522 -4.227 1.00 98.12 118 ILE A C 1
ATOM 897 O O . ILE A 1 118 ? 10.348 8.234 -3.430 1.00 98.12 118 ILE A O 1
ATOM 901 N N . CYS A 1 119 ? 10.244 7.111 -5.379 1.00 97.50 119 CYS A N 1
ATOM 902 C CA . CYS A 1 119 ? 11.557 7.478 -5.889 1.00 97.50 119 CYS A CA 1
ATOM 903 C C . CYS A 1 119 ? 11.534 7.547 -7.410 1.00 97.50 119 CYS A C 1
ATOM 905 O O . CYS A 1 119 ? 10.598 7.076 -8.062 1.00 97.50 119 CYS A O 1
ATOM 907 N N . TYR A 1 120 ? 12.588 8.125 -7.969 1.00 97.44 120 TYR A N 1
ATOM 908 C CA . TYR A 1 120 ? 12.741 8.260 -9.403 1.00 97.44 120 TYR A CA 1
ATOM 909 C C . TYR A 1 120 ? 14.058 7.660 -9.855 1.00 97.44 120 TYR A C 1
ATOM 911 O O . TYR A 1 120 ? 15.065 7.702 -9.147 1.00 97.44 120 TYR A O 1
ATOM 919 N N . ASP A 1 121 ? 14.037 7.110 -11.060 1.00 95.81 121 ASP A N 1
ATOM 920 C CA . ASP A 1 121 ? 15.250 6.845 -11.807 1.00 95.81 121 ASP A CA 1
ATOM 921 C C . ASP A 1 121 ? 15.511 8.020 -12.748 1.00 95.81 121 ASP A C 1
ATOM 923 O O . ASP A 1 121 ? 14.864 8.139 -13.793 1.00 95.81 121 ASP A O 1
ATOM 927 N N . ASN A 1 122 ? 16.440 8.894 -12.359 1.00 93.44 122 ASN A N 1
ATOM 928 C CA . ASN A 1 122 ? 16.737 10.116 -13.108 1.00 93.44 122 ASN A CA 1
ATOM 929 C C . ASN A 1 122 ? 17.315 9.815 -14.501 1.00 93.44 122 ASN A C 1
ATOM 931 O O . ASN A 1 122 ? 16.962 10.477 -15.471 1.00 93.44 122 ASN A O 1
ATOM 935 N N . ASN A 1 123 ? 18.121 8.757 -14.629 1.00 92.50 123 ASN A N 1
ATOM 936 C CA . ASN A 1 123 ? 18.759 8.385 -15.894 1.00 92.50 123 ASN A CA 1
ATOM 937 C C . ASN A 1 123 ? 17.750 7.832 -16.906 1.00 92.50 123 ASN A C 1
ATOM 939 O O . ASN A 1 123 ? 17.856 8.067 -18.109 1.00 92.50 123 ASN A O 1
ATOM 943 N N . ARG A 1 124 ? 16.778 7.050 -16.425 1.00 93.62 124 ARG A N 1
ATOM 944 C CA . ARG A 1 124 ? 15.796 6.354 -17.270 1.00 93.62 124 ARG A CA 1
ATOM 945 C C . ARG A 1 124 ? 14.458 7.084 -17.369 1.00 93.62 124 ARG A C 1
ATOM 947 O O . ARG A 1 124 ? 13.609 6.659 -18.151 1.00 93.62 124 ARG A O 1
ATOM 954 N N . TYR A 1 125 ? 14.291 8.182 -16.630 1.00 94.69 125 TYR A N 1
ATOM 955 C CA . TYR A 1 125 ? 13.055 8.957 -16.535 1.00 94.69 125 TYR A CA 1
ATOM 956 C C . TYR A 1 125 ? 11.875 8.090 -16.087 1.00 94.69 125 TYR A C 1
ATOM 958 O O . TYR A 1 125 ? 10.830 8.051 -16.742 1.00 94.69 125 TYR A O 1
ATOM 966 N N . TRP A 1 126 ? 12.058 7.340 -14.997 1.00 96.25 126 TRP A N 1
ATOM 967 C CA . TRP A 1 126 ? 11.021 6.467 -14.439 1.00 96.25 126 TRP A CA 1
ATOM 968 C C . TRP A 1 126 ? 10.570 6.939 -13.064 1.00 96.25 126 TRP A C 1
ATOM 970 O O . TRP A 1 126 ? 11.395 7.286 -12.222 1.00 96.25 126 TRP A O 1
ATOM 980 N N . SER A 1 127 ? 9.269 6.855 -12.811 1.00 97.62 127 SER A N 1
ATOM 981 C CA . SER A 1 127 ? 8.705 6.926 -11.463 1.00 97.62 127 SER A CA 1
ATOM 982 C C . SER A 1 127 ? 8.545 5.536 -10.878 1.00 97.62 127 SER A C 1
ATOM 984 O O . SER A 1 127 ? 8.068 4.620 -11.549 1.00 97.62 127 SER A O 1
ATOM 986 N N . ILE A 1 128 ? 8.919 5.386 -9.614 1.00 98.50 128 ILE A N 1
ATOM 987 C CA . ILE A 1 128 ? 8.907 4.119 -8.894 1.00 98.50 128 ILE A CA 1
ATOM 988 C C . ILE A 1 128 ? 8.122 4.322 -7.600 1.00 98.50 128 ILE A C 1
ATOM 990 O O . ILE A 1 128 ? 8.432 5.206 -6.802 1.00 98.50 128 ILE A O 1
ATOM 994 N N . SER A 1 129 ? 7.107 3.488 -7.389 1.00 98.44 129 SER A N 1
ATOM 995 C CA . SER A 1 129 ? 6.348 3.415 -6.143 1.00 98.44 129 SER A CA 1
ATOM 996 C C . SER A 1 129 ? 6.536 2.039 -5.523 1.00 98.44 129 SER A C 1
ATOM 998 O O . SER A 1 129 ? 6.356 1.021 -6.191 1.00 98.44 129 SER A O 1
ATOM 1000 N N . VAL A 1 130 ? 6.925 2.006 -4.256 1.00 98.69 130 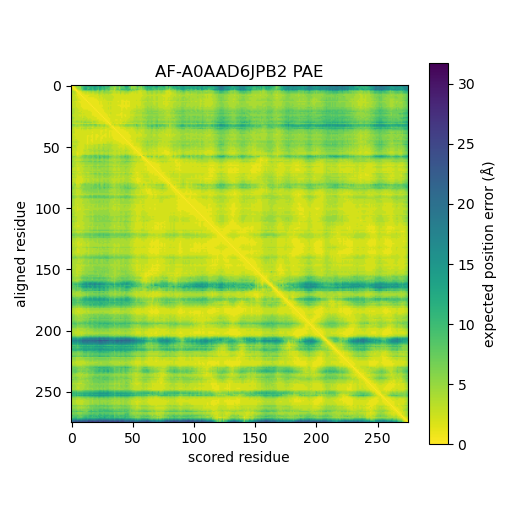VAL A N 1
ATOM 1001 C CA . VAL A 1 130 ? 7.132 0.790 -3.472 1.00 98.69 130 VAL A CA 1
ATOM 1002 C C . VAL A 1 130 ? 6.076 0.746 -2.382 1.00 98.69 130 VAL A C 1
ATOM 1004 O O . VAL A 1 130 ? 6.067 1.622 -1.532 1.00 98.69 130 VAL A O 1
ATOM 1007 N N . SER A 1 131 ? 5.239 -0.284 -2.373 1.00 98.50 131 SER A N 1
ATOM 1008 C CA . SER A 1 131 ? 4.365 -0.645 -1.258 1.00 98.50 131 SER A CA 1
ATOM 1009 C C . SER A 1 131 ? 4.964 -1.869 -0.567 1.00 98.50 131 SER A C 1
ATOM 1011 O O . SER A 1 131 ? 4.985 -2.979 -1.117 1.00 98.50 131 SER A O 1
ATOM 1013 N N . TRP A 1 132 ? 5.560 -1.648 0.607 1.00 98.12 132 TRP A N 1
ATOM 1014 C CA . TRP A 1 132 ? 6.378 -2.666 1.266 1.00 98.12 132 TRP A CA 1
ATOM 1015 C C . TRP A 1 132 ? 5.577 -3.932 1.603 1.00 98.12 132 TRP A C 1
ATOM 1017 O O . TRP A 1 132 ? 4.500 -3.877 2.192 1.00 98.12 132 TRP A O 1
ATOM 1027 N N . GLY A 1 133 ? 6.132 -5.087 1.228 1.00 97.62 133 GLY A N 1
ATOM 1028 C CA . GLY A 1 133 ? 5.534 -6.406 1.431 1.00 97.62 133 GLY A CA 1
ATOM 1029 C C . GLY A 1 133 ? 4.436 -6.768 0.431 1.00 97.62 133 GLY A C 1
ATOM 1030 O O . GLY A 1 133 ? 3.912 -7.878 0.496 1.00 97.62 133 GLY A O 1
ATOM 1031 N N . TYR A 1 134 ? 4.120 -5.878 -0.516 1.00 98.38 134 TYR A N 1
ATOM 1032 C CA . TYR A 1 134 ? 3.033 -6.078 -1.467 1.00 98.38 134 TYR A CA 1
ATOM 1033 C C . TYR A 1 134 ? 3.446 -5.920 -2.923 1.00 98.38 134 TYR A C 1
ATOM 1035 O O . TYR A 1 134 ? 3.484 -6.913 -3.655 1.00 98.38 134 TYR A O 1
ATOM 1043 N N . VAL A 1 135 ? 3.765 -4.700 -3.360 1.00 98.56 135 VAL A N 1
ATOM 1044 C CA . VAL A 1 135 ? 3.971 -4.419 -4.782 1.00 98.56 135 VAL A CA 1
ATOM 1045 C C . VAL A 1 135 ? 4.973 -3.294 -5.020 1.00 98.56 135 VAL A C 1
ATOM 1047 O O . VAL A 1 135 ? 5.047 -2.333 -4.261 1.00 98.56 135 VAL A O 1
ATOM 1050 N N . VAL A 1 136 ? 5.721 -3.391 -6.114 1.00 98.81 136 VAL A N 1
ATOM 1051 C CA . VAL A 1 136 ? 6.456 -2.273 -6.711 1.00 98.81 136 VAL A CA 1
ATOM 1052 C C . VAL A 1 136 ? 5.824 -1.954 -8.057 1.00 98.81 136 VAL A C 1
ATOM 1054 O O . VAL A 1 136 ? 5.546 -2.853 -8.852 1.00 98.81 136 VAL A O 1
ATOM 1057 N N . GLN A 1 137 ? 5.595 -0.676 -8.323 1.00 98.12 137 GLN A N 1
ATOM 1058 C CA . GLN A 1 137 ? 5.080 -0.188 -9.592 1.00 98.12 137 GLN A CA 1
ATOM 1059 C C . GLN A 1 137 ? 6.091 0.766 -10.227 1.00 98.12 137 GLN A C 1
ATOM 1061 O O . GLN A 1 137 ? 6.608 1.662 -9.561 1.00 98.12 137 GLN A O 1
ATOM 1066 N N . ILE A 1 138 ? 6.376 0.562 -11.513 1.00 97.56 138 ILE A N 1
ATOM 1067 C CA . ILE A 1 138 ? 7.303 1.394 -12.286 1.00 97.56 138 ILE A CA 1
ATOM 1068 C C . ILE A 1 138 ? 6.556 1.983 -13.479 1.00 97.56 138 ILE A C 1
ATOM 1070 O O . ILE A 1 138 ? 6.012 1.243 -14.301 1.00 97.56 138 ILE A O 1
ATOM 1074 N N . TRP A 1 139 ? 6.550 3.306 -13.590 1.00 95.38 139 TRP A N 1
ATOM 1075 C CA . TRP A 1 139 ? 5.981 4.043 -14.714 1.00 95.38 139 TRP A CA 1
ATOM 1076 C C . TRP A 1 139 ? 7.090 4.562 -15.620 1.00 95.38 139 TRP A C 1
ATOM 1078 O O . TRP A 1 139 ? 8.167 4.939 -15.159 1.00 95.38 139 TRP A O 1
ATOM 1088 N N . ARG A 1 140 ? 6.798 4.627 -16.919 1.00 94.19 140 ARG A N 1
ATOM 1089 C CA . ARG A 1 140 ? 7.564 5.473 -17.834 1.00 94.19 140 ARG A CA 1
ATOM 1090 C C . ARG A 1 140 ? 7.152 6.925 -17.608 1.00 94.19 140 ARG A C 1
ATOM 1092 O O . ARG A 1 140 ? 5.957 7.207 -17.529 1.00 94.19 140 ARG A O 1
ATOM 1099 N N . GLY A 1 141 ? 8.122 7.826 -17.570 1.00 93.19 141 GLY A N 1
ATOM 1100 C CA . GLY A 1 141 ? 7.896 9.241 -17.313 1.00 93.19 141 GLY A CA 1
ATOM 1101 C C . GLY A 1 141 ? 7.864 9.572 -15.824 1.00 93.19 141 GLY A C 1
ATOM 1102 O O . GLY A 1 141 ? 7.949 8.697 -14.962 1.00 93.19 141 GLY A O 1
ATOM 1103 N N . VAL A 1 142 ? 7.751 10.871 -15.552 1.00 94.12 142 VAL A N 1
ATOM 1104 C CA . VAL A 1 142 ? 7.776 11.445 -14.206 1.00 94.12 142 VAL A CA 1
ATOM 1105 C C . VAL A 1 142 ? 6.344 11.719 -13.753 1.00 94.12 142 VAL A C 1
ATOM 1107 O O . VAL A 1 142 ? 5.684 12.624 -14.258 1.00 94.12 142 VAL A O 1
ATOM 1110 N N . VAL A 1 143 ? 5.867 10.921 -12.805 1.00 95.25 143 VAL A N 1
ATOM 1111 C CA . VAL A 1 143 ? 4.564 11.041 -12.144 1.00 95.25 143 VAL A CA 1
ATOM 1112 C C . VAL A 1 143 ? 4.772 11.654 -10.762 1.00 95.25 143 VAL A C 1
ATOM 1114 O O . VAL A 1 143 ? 5.604 11.174 -9.995 1.00 95.25 143 VAL A O 1
ATOM 1117 N N . SER A 1 144 ? 4.020 12.707 -10.436 1.00 95.31 144 SER A N 1
ATOM 1118 C CA . SER A 1 144 ? 4.178 13.420 -9.161 1.00 95.31 144 SER A CA 1
ATOM 1119 C C . SER A 1 144 ? 3.782 12.560 -7.946 1.00 95.31 144 SER A C 1
ATOM 1121 O O . SER A 1 144 ? 2.888 11.714 -8.069 1.00 95.31 144 SER A O 1
ATOM 1123 N N . PRO A 1 145 ? 4.345 12.811 -6.744 1.00 95.38 145 PRO A N 1
ATOM 1124 C CA . PRO A 1 145 ? 3.939 12.094 -5.537 1.00 95.38 145 PRO A CA 1
ATOM 1125 C C . PRO A 1 145 ? 2.449 12.271 -5.231 1.00 95.38 145 PRO A C 1
ATOM 1127 O O . PRO A 1 145 ? 1.762 11.290 -4.975 1.00 95.38 145 PRO A O 1
ATOM 1130 N N . ARG A 1 146 ? 1.916 13.490 -5.408 1.00 94.62 146 ARG A N 1
ATOM 1131 C CA . ARG A 1 146 ? 0.484 13.802 -5.249 1.00 94.62 146 ARG A CA 1
ATOM 1132 C C . ARG A 1 146 ? -0.414 12.885 -6.083 1.00 94.62 146 ARG A C 1
ATOM 1134 O O . ARG A 1 146 ? -1.473 12.461 -5.625 1.00 94.62 146 ARG A O 1
ATOM 1141 N N . GLU A 1 147 ? -0.004 12.582 -7.311 1.00 95.25 147 GLU A N 1
ATOM 1142 C CA . GLU A 1 147 ? -0.752 11.668 -8.168 1.00 95.25 147 GLU A CA 1
ATOM 1143 C C . GLU A 1 147 ? -0.564 10.202 -7.744 1.00 95.25 147 GLU A C 1
ATOM 1145 O O . GLU A 1 147 ? -1.534 9.448 -7.711 1.00 95.25 147 GLU A O 1
ATOM 1150 N N . LEU A 1 148 ? 0.659 9.789 -7.391 1.00 95.94 148 LEU A N 1
ATOM 1151 C CA . LEU A 1 148 ? 0.962 8.416 -6.960 1.00 95.94 148 LEU A CA 1
ATOM 1152 C C . LEU A 1 148 ? 0.315 8.034 -5.622 1.00 95.94 148 LEU A C 1
ATOM 1154 O O . LEU A 1 148 ? -0.006 6.863 -5.427 1.00 95.94 148 LEU A O 1
ATOM 1158 N N . GLU A 1 149 ? 0.101 9.004 -4.739 1.00 95.50 149 GLU A N 1
ATOM 1159 C CA . GLU A 1 149 ? -0.609 8.853 -3.463 1.00 95.50 149 GLU A CA 1
ATOM 1160 C C . GLU A 1 149 ? -2.123 8.742 -3.642 1.00 95.50 149 GLU A C 1
ATOM 1162 O O . GLU A 1 149 ? -2.819 8.288 -2.741 1.00 95.50 149 GLU A O 1
ATOM 1167 N N . THR A 1 150 ? -2.651 9.148 -4.800 1.00 95.56 150 THR A N 1
ATOM 1168 C CA . THR A 1 150 ? -4.073 8.998 -5.100 1.00 95.56 150 THR A CA 1
ATOM 1169 C C . THR A 1 150 ? -4.324 7.586 -5.653 1.00 95.56 150 THR A C 1
ATOM 1171 O O . THR A 1 150 ? -3.802 7.251 -6.728 1.00 95.56 150 THR A O 1
ATOM 1174 N N . PRO A 1 151 ? -5.143 6.748 -4.984 1.00 95.12 151 PRO A N 1
ATOM 1175 C CA . PRO A 1 151 ? -5.431 5.386 -5.426 1.00 95.12 151 PRO A CA 1
ATOM 1176 C C . PRO A 1 151 ? -5.974 5.327 -6.855 1.00 95.12 151 PRO A C 1
ATOM 1178 O O . PRO A 1 151 ? -6.934 6.016 -7.210 1.00 95.12 151 PRO A O 1
ATOM 1181 N N . ALA A 1 152 ? -5.381 4.472 -7.689 1.00 94.94 152 ALA A N 1
ATOM 1182 C CA . ALA A 1 152 ? -5.907 4.201 -9.025 1.00 94.94 152 ALA A CA 1
ATOM 1183 C C . ALA A 1 152 ? -7.148 3.295 -8.937 1.00 94.94 152 ALA A C 1
ATOM 1185 O O . ALA A 1 152 ? -7.105 2.257 -8.276 1.00 94.94 152 ALA A O 1
ATOM 1186 N N . ARG A 1 153 ? -8.234 3.645 -9.640 1.00 93.81 153 ARG A N 1
ATOM 1187 C CA . ARG A 1 153 ? -9.511 2.894 -9.673 1.00 93.81 153 ARG A CA 1
ATOM 1188 C C . ARG A 1 153 ? -9.397 1.539 -10.384 1.00 93.81 153 ARG A C 1
ATOM 1190 O O . ARG A 1 153 ? -9.862 1.354 -11.503 1.00 93.81 153 ARG A O 1
ATOM 1197 N N . THR A 1 154 ? -8.726 0.609 -9.724 1.00 94.06 154 THR A N 1
ATOM 1198 C CA . THR A 1 154 ? -8.574 -0.810 -10.101 1.00 94.06 154 THR A CA 1
ATOM 1199 C C . THR A 1 154 ? -9.695 -1.685 -9.521 1.00 94.06 154 THR A C 1
ATOM 1201 O O . THR A 1 154 ? -9.850 -2.844 -9.895 1.00 94.06 154 THR A O 1
ATOM 1204 N N . PHE A 1 155 ? -10.525 -1.083 -8.674 1.00 93.25 155 PHE A N 1
ATOM 1205 C CA . PHE A 1 155 ? -11.673 -1.648 -7.986 1.00 93.25 155 PHE A CA 1
ATOM 1206 C C . PHE A 1 155 ? -12.968 -0.967 -8.453 1.00 93.25 155 PHE A C 1
ATOM 1208 O O . PHE A 1 155 ? -12.951 0.067 -9.128 1.00 93.25 155 PHE A O 1
ATOM 1215 N N . LEU A 1 156 ? -14.092 -1.570 -8.083 1.00 91.88 156 LEU A N 1
ATOM 1216 C CA . LEU A 1 156 ? -15.445 -1.060 -8.273 1.00 91.88 156 LEU A CA 1
ATOM 1217 C C . LEU A 1 156 ? -16.018 -0.643 -6.919 1.00 91.88 156 LEU A C 1
ATOM 1219 O O . LEU A 1 156 ? -15.678 -1.238 -5.897 1.00 91.88 156 LEU A O 1
ATOM 1223 N N . ASN A 1 157 ? -16.923 0.330 -6.912 1.00 89.25 157 ASN A N 1
ATOM 1224 C CA . ASN A 1 157 ? -17.654 0.709 -5.705 1.00 89.25 157 ASN A CA 1
ATOM 1225 C C . ASN A 1 157 ? -18.619 -0.400 -5.246 1.00 89.25 157 ASN A C 1
ATOM 1227 O O . ASN A 1 157 ? -18.804 -1.407 -5.936 1.00 89.25 157 ASN A O 1
ATOM 1231 N N . TRP A 1 1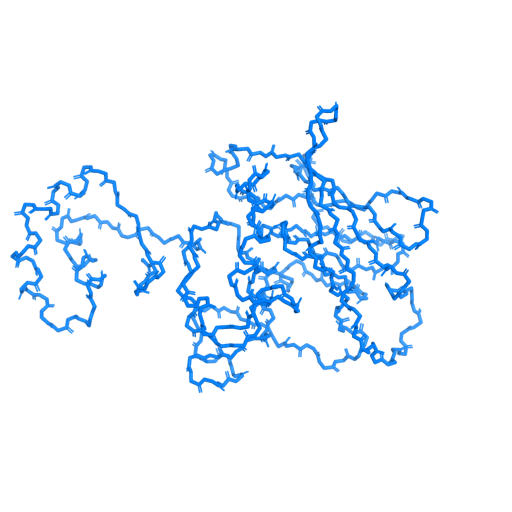58 ? -19.259 -0.209 -4.091 1.00 86.31 158 TRP A N 1
ATOM 1232 C CA . TRP A 1 158 ? -20.198 -1.182 -3.522 1.00 86.31 158 TRP A CA 1
ATOM 1233 C C . TRP A 1 158 ? -21.366 -1.543 -4.460 1.00 86.31 158 TRP A C 1
ATOM 1235 O O . TRP A 1 158 ? -21.842 -2.676 -4.463 1.00 86.31 158 TRP A O 1
ATOM 1245 N N . TYR A 1 159 ? -21.759 -0.624 -5.348 1.00 87.31 159 TYR A N 1
ATOM 1246 C CA . TYR A 1 159 ? -22.766 -0.843 -6.396 1.00 87.31 159 TYR A CA 1
ATOM 1247 C C . TYR A 1 159 ? -22.205 -1.499 -7.668 1.00 87.31 159 TYR A C 1
ATOM 1249 O O . TYR A 1 159 ? -22.882 -1.539 -8.696 1.00 87.31 159 TYR A O 1
ATOM 1257 N N . ARG A 1 160 ? -20.963 -1.996 -7.626 1.00 87.62 160 ARG A N 1
ATOM 1258 C CA . ARG A 1 160 ? -20.233 -2.617 -8.742 1.00 87.62 160 ARG A CA 1
ATOM 1259 C C . ARG A 1 160 ? -20.064 -1.696 -9.956 1.00 87.62 160 ARG A C 1
ATOM 1261 O O . ARG A 1 160 ? -19.985 -2.168 -11.090 1.00 87.62 160 ARG A O 1
ATOM 1268 N N . LYS A 1 161 ? -19.966 -0.383 -9.732 1.00 86.75 161 LYS A N 1
ATOM 1269 C CA . LYS A 1 161 ? -19.689 0.615 -10.777 1.00 86.75 161 LYS A CA 1
ATOM 1270 C C . LYS A 1 161 ? -18.253 1.133 -10.685 1.00 86.75 161 LYS A C 1
ATOM 1272 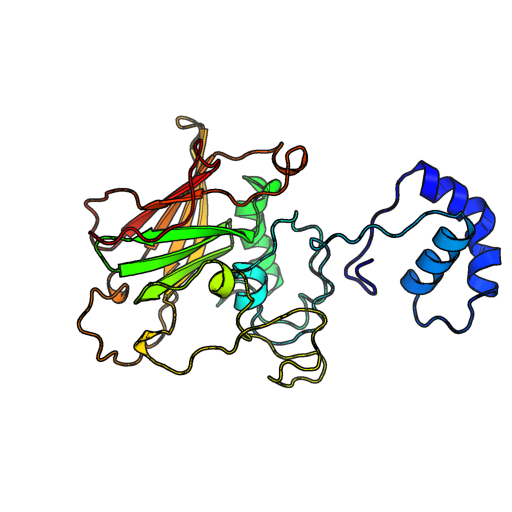O O .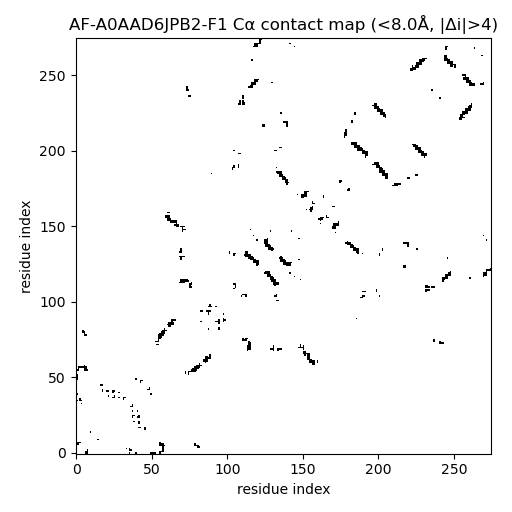 LYS A 1 161 ? -17.664 1.209 -9.610 1.00 86.75 161 LYS A O 1
ATOM 1277 N N . ALA A 1 162 ? -17.695 1.509 -11.835 1.00 80.69 162 ALA A N 1
ATOM 1278 C CA . ALA A 1 162 ? -16.338 2.053 -11.969 1.00 80.69 162 ALA A CA 1
ATOM 1279 C C . ALA A 1 162 ? -16.282 3.598 -11.896 1.00 80.69 162 ALA A C 1
ATOM 1281 O O . ALA A 1 162 ? -15.300 4.218 -12.322 1.00 80.69 162 ALA A O 1
ATOM 1282 N N . ASP A 1 163 ? -17.341 4.244 -11.401 1.00 81.75 163 ASP A N 1
ATOM 1283 C CA . ASP A 1 163 ? -17.377 5.693 -11.173 1.00 81.75 163 ASP A CA 1
ATOM 1284 C C . ASP A 1 163 ? -16.613 6.092 -9.897 1.00 81.75 163 ASP A C 1
ATOM 1286 O O . ASP A 1 163 ? -16.045 5.244 -9.210 1.00 81.75 163 ASP A O 1
ATOM 1290 N N . TYR A 1 164 ? -16.515 7.398 -9.636 1.00 77.81 164 TYR A N 1
ATOM 1291 C CA . TYR A 1 164 ? -15.819 7.963 -8.474 1.00 77.81 164 TYR A CA 1
ATOM 1292 C C . TYR A 1 164 ? -16.775 8.482 -7.388 1.00 77.81 164 TYR A C 1
ATOM 1294 O O . TYR A 1 164 ? -16.315 8.940 -6.348 1.00 77.81 164 TYR A O 1
ATOM 1302 N N . THR A 1 165 ? -18.087 8.448 -7.626 1.00 79.56 165 THR A N 1
ATOM 1303 C CA . THR A 1 165 ? -19.085 9.178 -6.825 1.00 79.56 165 THR A CA 1
ATOM 1304 C C . THR A 1 165 ? -19.487 8.469 -5.536 1.00 79.56 165 THR A C 1
ATOM 1306 O O . THR A 1 165 ? -20.091 9.086 -4.669 1.00 79.56 165 THR A O 1
ATOM 1309 N N . ALA A 1 166 ? -19.156 7.185 -5.397 1.00 79.50 166 ALA A N 1
ATOM 1310 C CA . ALA A 1 166 ? -19.557 6.357 -4.258 1.00 79.50 166 ALA A CA 1
ATOM 1311 C C . ALA A 1 166 ? -18.383 5.973 -3.338 1.00 79.50 166 ALA A C 1
ATOM 1313 O O . ALA A 1 166 ? -18.452 4.961 -2.645 1.00 79.50 166 ALA A O 1
ATOM 1314 N N . TYR A 1 167 ? -17.297 6.752 -3.347 1.00 80.69 167 TYR A N 1
ATOM 1315 C CA . TYR A 1 167 ? -16.173 6.579 -2.425 1.00 80.69 167 TYR A CA 1
ATOM 1316 C C . TYR A 1 167 ? -16.124 7.724 -1.419 1.00 80.69 167 TYR A C 1
ATOM 1318 O O . TYR A 1 167 ? -16.388 8.875 -1.752 1.00 80.69 167 TYR A O 1
ATOM 1326 N N . THR A 1 168 ? -15.699 7.421 -0.197 1.00 79.25 168 THR A N 1
ATOM 1327 C CA . THR A 1 168 ? -15.449 8.413 0.861 1.00 79.25 168 THR A CA 1
ATOM 1328 C C . THR A 1 168 ? -14.053 9.045 0.766 1.00 79.25 168 THR A C 1
ATOM 1330 O O . THR A 1 168 ? -13.640 9.786 1.656 1.00 79.25 168 THR A O 1
ATOM 1333 N N . PHE A 1 169 ? -13.312 8.753 -0.306 1.00 85.50 169 PHE A N 1
ATOM 1334 C CA . PHE A 1 169 ? -11.943 9.200 -0.544 1.00 85.50 169 PHE A CA 1
ATOM 1335 C C . PHE A 1 169 ? -11.692 9.463 -2.033 1.00 85.50 169 PHE A C 1
ATOM 1337 O O . PHE A 1 169 ? -12.381 8.945 -2.914 1.00 85.50 169 PHE A O 1
ATOM 1344 N N . ASN A 1 170 ? -10.663 10.262 -2.316 1.00 89.94 170 ASN A N 1
ATOM 1345 C CA . ASN A 1 170 ? -10.287 10.615 -3.680 1.00 89.94 170 ASN A CA 1
ATOM 1346 C C . ASN A 1 170 ? -9.637 9.437 -4.405 1.00 89.94 170 ASN A C 1
ATOM 1348 O O . ASN A 1 170 ? -8.799 8.727 -3.853 1.00 89.94 170 ASN A O 1
ATOM 1352 N N . THR A 1 171 ? -9.980 9.273 -5.679 1.00 92.00 171 THR A N 1
ATOM 1353 C CA . THR A 1 171 ? -9.402 8.247 -6.549 1.00 92.00 171 THR A CA 1
ATOM 1354 C C . THR A 1 171 ? -9.034 8.846 -7.900 1.00 92.00 171 THR A C 1
ATOM 1356 O O . THR A 1 171 ? -9.616 9.842 -8.331 1.00 92.00 171 THR A O 1
ATOM 1359 N N . ARG A 1 172 ? -8.085 8.226 -8.605 1.00 93.25 172 ARG A N 1
ATOM 1360 C CA . ARG A 1 172 ? -7.699 8.615 -9.969 1.00 93.25 172 ARG A CA 1
ATOM 1361 C C . ARG A 1 172 ? -8.077 7.533 -10.983 1.00 93.25 172 ARG A C 1
ATOM 1363 O O . ARG A 1 172 ? -8.113 6.350 -10.637 1.00 93.25 172 ARG A O 1
ATOM 1370 N N . PRO A 1 173 ? -8.413 7.895 -12.234 1.00 91.06 173 PRO A N 1
ATOM 1371 C CA . PRO A 1 173 ? -8.682 6.907 -13.277 1.00 91.06 173 PRO A CA 1
ATOM 1372 C C . PRO A 1 173 ? -7.459 6.020 -13.541 1.00 91.06 173 PRO A C 1
ATOM 1374 O O . PRO A 1 173 ? -6.316 6.467 -13.453 1.00 91.06 173 PRO A O 1
ATOM 1377 N N . VAL A 1 174 ? -7.700 4.770 -13.937 1.00 89.06 174 VAL A N 1
ATOM 1378 C CA . VAL A 1 174 ? -6.652 3.939 -14.539 1.00 89.06 174 VAL A CA 1
ATOM 1379 C C . VAL A 1 174 ? -6.387 4.467 -15.944 1.00 89.06 174 VAL A C 1
ATOM 1381 O O . VAL A 1 174 ? -7.303 4.584 -16.761 1.00 89.06 174 VAL A O 1
ATOM 1384 N N . THR A 1 175 ? -5.132 4.812 -16.223 1.00 85.81 175 THR A N 1
ATOM 1385 C CA . THR A 1 175 ? -4.735 5.314 -17.540 1.00 85.81 175 THR A CA 1
ATOM 1386 C C . THR A 1 175 ? -5.009 4.282 -18.633 1.00 85.81 175 THR A C 1
ATOM 1388 O O . THR A 1 175 ? -4.673 3.104 -18.503 1.00 85.81 175 THR A O 1
ATOM 1391 N N . LYS A 1 176 ? -5.602 4.742 -19.737 1.00 85.31 176 LYS A N 1
ATOM 1392 C CA . LYS A 1 176 ? -5.770 3.947 -20.962 1.00 85.31 176 LYS A CA 1
ATOM 1393 C C . LYS A 1 176 ? -4.578 4.092 -21.909 1.00 85.31 176 LYS A C 1
ATOM 1395 O O . LYS A 1 176 ? -4.472 3.338 -22.872 1.00 85.31 176 LYS A O 1
ATOM 1400 N N . HIS A 1 177 ? -3.683 5.051 -21.653 1.00 88.81 177 HIS A N 1
ATOM 1401 C CA . HIS A 1 177 ? -2.551 5.300 -22.533 1.00 88.81 177 HIS A CA 1
ATOM 1402 C C . HIS A 1 177 ? -1.495 4.194 -22.361 1.00 88.81 177 HIS A C 1
ATOM 1404 O O . HIS A 1 177 ? -0.974 4.015 -21.254 1.00 88.81 177 HIS A O 1
ATOM 1410 N N . PRO A 1 178 ? -1.112 3.483 -23.436 1.00 87.31 178 PRO A N 1
ATOM 1411 C CA . PRO A 1 178 ? -0.280 2.284 -23.346 1.00 87.31 178 PRO A CA 1
ATOM 1412 C C . PRO A 1 178 ? 1.094 2.547 -22.717 1.00 87.31 178 PRO A C 1
ATOM 1414 O O . PRO A 1 178 ? 1.589 1.733 -21.944 1.00 87.31 178 PRO A O 1
ATOM 1417 N N . CYS A 1 179 ? 1.677 3.721 -22.972 1.00 88.94 179 CYS A N 1
ATOM 1418 C CA . CYS A 1 179 ? 2.965 4.105 -22.393 1.00 88.94 179 CYS A CA 1
ATOM 1419 C C . CYS A 1 179 ? 2.925 4.455 -20.901 1.00 88.94 179 CYS A C 1
ATOM 1421 O O . CYS A 1 179 ? 3.955 4.347 -20.243 1.00 88.94 179 CYS A O 1
ATOM 1423 N N . VAL A 1 180 ? 1.764 4.868 -20.379 1.00 88.12 180 VAL A N 1
ATOM 1424 C CA . VAL A 1 180 ? 1.607 5.319 -18.983 1.00 88.12 180 VAL A CA 1
ATOM 1425 C C . VAL A 1 180 ? 1.189 4.152 -18.082 1.00 88.12 180 VAL A C 1
ATOM 1427 O O . VAL A 1 180 ? 1.196 4.266 -16.860 1.00 88.12 180 VAL A O 1
ATOM 1430 N N . LYS A 1 181 ? 0.832 3.000 -18.660 1.00 91.00 181 LYS A N 1
ATOM 1431 C CA . LYS A 1 181 ? 0.505 1.795 -17.897 1.00 91.00 181 LYS A CA 1
ATOM 1432 C C . LYS A 1 181 ? 1.727 1.358 -17.063 1.00 91.00 181 LYS A C 1
ATOM 1434 O O . LYS A 1 181 ? 2.798 1.157 -17.640 1.00 91.00 181 LYS A O 1
ATOM 1439 N N . PRO A 1 182 ? 1.588 1.180 -15.736 1.00 94.25 182 PRO A N 1
ATOM 1440 C CA . PRO A 1 182 ? 2.701 0.752 -14.901 1.00 94.25 182 PRO A CA 1
ATOM 1441 C C . PRO A 1 182 ? 3.088 -0.703 -15.138 1.00 94.25 182 PRO A C 1
ATOM 1443 O O . PRO A 1 182 ? 2.243 -1.570 -15.377 1.00 94.25 182 PRO A O 1
ATOM 1446 N N . PHE A 1 183 ? 4.372 -0.981 -14.945 1.00 95.38 183 PHE A N 1
ATOM 1447 C CA . PHE A 1 183 ? 4.891 -2.324 -14.733 1.00 95.38 183 PHE A CA 1
ATOM 1448 C C . PHE A 1 183 ? 4.726 -2.687 -13.268 1.00 95.38 183 PHE A C 1
ATOM 1450 O O . PHE A 1 183 ? 5.217 -1.974 -12.397 1.00 95.38 183 PHE A O 1
ATOM 1457 N N . VAL A 1 184 ? 4.025 -3.786 -13.005 1.00 96.94 184 VAL A N 1
ATOM 1458 C CA . VAL A 1 184 ? 3.646 -4.204 -11.653 1.00 96.94 184 VAL A CA 1
ATOM 1459 C C . VAL A 1 184 ? 4.464 -5.426 -11.249 1.00 96.94 184 VAL A C 1
ATOM 1461 O O . VAL A 1 184 ? 4.483 -6.433 -11.962 1.00 96.94 184 VAL A O 1
ATOM 1464 N N . PHE A 1 185 ? 5.126 -5.342 -10.101 1.00 98.44 185 PHE A N 1
ATOM 1465 C CA . PHE A 1 185 ? 5.974 -6.384 -9.534 1.00 98.44 185 PHE A CA 1
ATOM 1466 C C . PHE A 1 185 ? 5.426 -6.768 -8.164 1.00 98.44 185 PHE A C 1
ATOM 1468 O O . PHE A 1 185 ? 5.510 -5.978 -7.229 1.00 98.44 185 PHE A O 1
ATOM 1475 N N . TYR A 1 186 ? 4.860 -7.964 -8.028 1.00 98.50 186 TYR A N 1
ATOM 1476 C CA . TYR A 1 186 ? 4.305 -8.422 -6.752 1.00 98.50 186 TYR A CA 1
ATOM 1477 C C . TYR A 1 186 ? 5.387 -9.064 -5.891 1.00 98.50 186 TYR A C 1
ATOM 1479 O O . TYR A 1 186 ? 6.296 -9.712 -6.416 1.00 98.50 186 TYR A O 1
ATOM 1487 N N . MET A 1 187 ? 5.274 -8.906 -4.573 1.00 98.50 187 MET A N 1
ATOM 1488 C CA . MET A 1 187 ? 6.163 -9.541 -3.605 1.00 98.50 187 MET A CA 1
ATOM 1489 C C . MET A 1 187 ? 6.135 -11.060 -3.799 1.00 98.50 187 MET A C 1
ATOM 1491 O O . MET A 1 187 ? 5.097 -11.712 -3.695 1.00 98.50 187 MET A O 1
ATOM 1495 N N . SER A 1 188 ? 7.300 -11.614 -4.112 1.00 98.00 188 SER A N 1
ATOM 1496 C CA . SER A 1 188 ? 7.519 -13.038 -4.350 1.00 98.00 188 SER A CA 1
ATOM 1497 C C . SER A 1 188 ? 8.119 -13.708 -3.124 1.00 98.00 188 SER A C 1
ATOM 1499 O O . SER A 1 188 ? 7.657 -14.766 -2.709 1.00 98.00 188 SER A O 1
ATOM 1501 N N . THR A 1 189 ? 9.127 -13.089 -2.509 1.00 97.88 189 THR A N 1
ATOM 1502 C CA . THR A 1 189 ? 9.725 -13.572 -1.261 1.00 97.88 189 THR A CA 1
ATOM 1503 C C . THR A 1 189 ? 10.192 -12.405 -0.406 1.00 97.88 189 THR A C 1
ATOM 1505 O O . THR A 1 189 ? 10.523 -11.333 -0.915 1.00 97.88 189 THR A O 1
ATOM 1508 N N . SER A 1 190 ? 10.255 -12.626 0.902 1.00 97.25 190 SER A N 1
ATOM 1509 C CA . SER A 1 190 ? 10.821 -11.686 1.859 1.00 97.25 190 SER A CA 1
ATOM 1510 C C . SER A 1 190 ? 11.683 -12.437 2.866 1.00 97.25 190 SER A C 1
ATOM 1512 O O . SER A 1 190 ? 11.338 -13.541 3.286 1.00 97.25 190 SER A O 1
ATOM 1514 N N . LYS A 1 191 ? 12.827 -11.864 3.238 1.00 97.12 191 LYS A N 1
ATOM 1515 C CA . LYS A 1 191 ? 13.736 -12.440 4.236 1.00 97.12 191 LYS A CA 1
ATOM 1516 C C . LYS A 1 191 ? 14.445 -11.355 5.029 1.00 97.12 191 LYS A C 1
ATOM 1518 O O . LYS A 1 191 ? 14.565 -10.226 4.566 1.00 97.12 191 LYS A O 1
ATOM 1523 N N . TYR A 1 192 ? 14.964 -11.717 6.194 1.00 96.31 192 TYR A N 1
ATOM 1524 C CA . TYR A 1 192 ? 15.810 -10.839 6.993 1.00 96.31 192 TYR A CA 1
ATOM 1525 C C . TYR A 1 192 ? 17.282 -11.238 6.853 1.00 96.31 192 TYR A C 1
ATOM 1527 O O . TYR A 1 192 ? 17.650 -12.381 7.120 1.00 96.31 192 TYR A O 1
ATOM 1535 N N . ASP A 1 193 ? 18.126 -10.300 6.434 1.00 95.88 193 ASP A N 1
ATOM 1536 C CA . ASP A 1 193 ? 19.581 -10.425 6.475 1.00 95.88 193 ASP A CA 1
ATOM 1537 C C . ASP A 1 193 ? 20.073 -9.979 7.858 1.00 95.88 193 ASP A C 1
ATOM 1539 O O . ASP A 1 193 ? 20.115 -8.785 8.170 1.00 95.88 193 ASP A O 1
ATOM 1543 N N . ARG A 1 194 ? 20.445 -10.958 8.693 1.00 93.38 194 ARG A N 1
ATOM 1544 C CA . ARG A 1 194 ? 20.944 -10.721 10.056 1.00 93.38 194 ARG A CA 1
ATOM 1545 C C . ARG A 1 194 ? 22.282 -9.985 10.075 1.00 93.38 194 ARG A C 1
ATOM 1547 O O . ARG A 1 194 ? 22.478 -9.143 10.945 1.00 93.38 194 ARG A O 1
ATOM 1554 N N . ALA A 1 195 ? 23.172 -10.265 9.123 1.00 94.56 195 ALA A N 1
ATOM 1555 C CA . ALA A 1 195 ? 24.494 -9.647 9.074 1.00 94.56 195 ALA A CA 1
ATOM 1556 C C . ALA A 1 195 ? 24.385 -8.147 8.773 1.00 94.56 195 ALA A C 1
ATOM 1558 O O . ALA A 1 195 ? 25.063 -7.330 9.390 1.00 94.56 195 ALA A O 1
ATOM 1559 N N . ARG A 1 196 ? 23.477 -7.774 7.862 1.00 92.69 196 ARG A N 1
ATOM 1560 C CA . ARG A 1 196 ? 23.240 -6.370 7.485 1.00 92.69 196 ARG A CA 1
ATOM 1561 C C . ARG A 1 196 ? 22.150 -5.679 8.302 1.00 92.69 196 ARG A C 1
ATOM 1563 O O . ARG A 1 196 ? 21.947 -4.477 8.126 1.00 92.69 196 ARG A O 1
ATOM 1570 N N . LYS A 1 197 ? 21.456 -6.416 9.179 1.00 92.44 197 LYS A N 1
ATOM 1571 C CA . LYS A 1 197 ? 20.287 -5.961 9.953 1.00 92.44 197 LYS A CA 1
ATOM 1572 C C . LYS A 1 197 ? 19.225 -5.312 9.055 1.00 92.44 197 LYS A C 1
ATOM 1574 O O . LYS A 1 197 ? 18.753 -4.205 9.315 1.00 92.44 197 LYS A O 1
ATOM 1579 N N . GLN A 1 198 ? 18.901 -5.976 7.947 1.00 95.25 198 GLN A N 1
ATOM 1580 C CA . GLN A 1 198 ? 18.029 -5.446 6.896 1.00 95.25 198 GLN A CA 1
ATOM 1581 C C . GLN A 1 198 ? 16.994 -6.479 6.458 1.00 95.25 198 GLN A C 1
ATOM 1583 O O . GLN A 1 198 ? 17.311 -7.648 6.257 1.00 95.25 198 GLN A O 1
ATOM 1588 N N . ALA A 1 199 ? 15.761 -6.031 6.244 1.00 96.69 199 ALA A N 1
ATOM 1589 C CA . ALA A 1 199 ? 14.757 -6.796 5.529 1.00 96.69 199 ALA A CA 1
ATOM 1590 C C . ALA A 1 199 ? 14.988 -6.664 4.015 1.00 96.69 199 ALA A C 1
ATOM 1592 O O . ALA A 1 199 ? 15.301 -5.591 3.499 1.00 96.69 199 ALA A O 1
ATOM 1593 N N . ILE A 1 200 ? 14.828 -7.770 3.299 1.00 98.06 200 ILE A N 1
ATOM 1594 C CA . ILE A 1 200 ? 14.989 -7.867 1.851 1.00 98.06 200 ILE A CA 1
ATOM 1595 C C . ILE A 1 200 ? 13.681 -8.405 1.286 1.00 98.06 200 ILE A C 1
ATOM 1597 O O . ILE A 1 200 ? 13.286 -9.523 1.610 1.00 98.06 200 ILE A O 1
ATOM 1601 N N . GLY A 1 201 ? 13.029 -7.623 0.430 1.00 98.25 201 GLY A N 1
ATOM 1602 C CA . GLY A 1 201 ? 11.879 -8.056 -0.358 1.00 98.25 201 GLY A CA 1
ATOM 1603 C C . GLY A 1 201 ? 12.274 -8.252 -1.818 1.00 98.25 201 GLY A C 1
ATOM 1604 O O . GLY A 1 201 ? 12.904 -7.377 -2.407 1.00 98.25 201 GLY A O 1
ATOM 1605 N N . VAL A 1 202 ? 11.901 -9.382 -2.411 1.00 98.62 202 VAL A N 1
ATOM 1606 C CA . VAL A 1 202 ? 12.065 -9.655 -3.843 1.00 98.62 202 VAL A CA 1
ATOM 1607 C C . VAL A 1 202 ? 10.693 -9.629 -4.494 1.00 98.62 202 VAL A C 1
ATOM 1609 O O . VAL A 1 202 ? 9.798 -10.374 -4.096 1.00 98.62 202 VAL A O 1
ATOM 1612 N N . TYR A 1 203 ? 10.540 -8.791 -5.512 1.00 98.75 203 TYR A N 1
ATOM 1613 C CA . TYR A 1 203 ? 9.291 -8.554 -6.221 1.00 98.75 203 TYR A CA 1
ATOM 1614 C C . TYR A 1 203 ? 9.460 -8.991 -7.670 1.00 98.75 203 TYR A C 1
ATOM 1616 O O . TYR A 1 203 ? 10.386 -8.552 -8.348 1.00 98.75 203 TYR A O 1
ATOM 1624 N N . THR A 1 204 ? 8.582 -9.862 -8.152 1.00 98.12 204 THR A N 1
ATOM 1625 C CA . THR A 1 204 ? 8.656 -10.423 -9.506 1.00 98.12 204 THR A CA 1
ATOM 1626 C C . THR A 1 204 ? 7.610 -9.794 -10.402 1.00 98.12 204 THR A C 1
ATOM 1628 O O . THR A 1 204 ? 6.460 -9.606 -9.993 1.00 98.12 204 THR A O 1
ATOM 1631 N N . ARG A 1 205 ? 7.994 -9.490 -11.641 1.00 96.38 205 ARG A N 1
ATOM 1632 C CA . ARG A 1 205 ? 7.106 -8.852 -12.610 1.00 96.38 205 ARG A CA 1
ATOM 1633 C C . ARG A 1 205 ? 5.894 -9.730 -12.907 1.00 96.38 205 ARG A C 1
ATOM 1635 O O . ARG A 1 205 ? 6.038 -10.881 -13.322 1.00 96.38 205 ARG A O 1
ATOM 1642 N N . ARG A 1 206 ? 4.692 -9.159 -12.808 1.00 92.44 206 ARG A N 1
ATOM 1643 C CA . ARG A 1 206 ? 3.492 -9.762 -13.392 1.00 92.44 206 ARG A CA 1
ATOM 1644 C C . ARG A 1 206 ? 3.595 -9.642 -14.907 1.00 92.44 206 ARG A C 1
ATOM 1646 O O . ARG A 1 206 ? 3.416 -8.559 -15.466 1.00 92.44 206 ARG A O 1
ATOM 1653 N N . LYS A 1 207 ? 3.882 -10.759 -15.575 1.00 83.25 207 LYS A N 1
ATOM 1654 C CA . LYS A 1 207 ? 3.870 -10.823 -17.037 1.00 83.25 207 LYS A CA 1
ATOM 1655 C C . LYS A 1 207 ? 2.435 -10.604 -17.513 1.00 83.25 207 LYS A C 1
ATOM 1657 O O . LYS A 1 207 ? 1.559 -11.435 -17.306 1.00 83.25 207 LYS A O 1
ATOM 1662 N N . SER A 1 208 ? 2.194 -9.443 -18.103 1.00 76.75 208 SER A N 1
ATOM 1663 C CA . SER A 1 208 ? 0.977 -9.132 -18.845 1.00 76.75 208 SER A CA 1
ATOM 1664 C C . SER A 1 208 ? 1.396 -8.520 -20.176 1.00 76.75 208 SER A C 1
ATOM 1666 O O . SER A 1 208 ? 2.457 -7.885 -20.214 1.00 76.75 208 SER A O 1
ATOM 1668 N N . PRO A 1 209 ? 0.615 -8.695 -21.256 1.00 74.25 209 PRO A N 1
ATOM 1669 C CA . PRO A 1 209 ? 0.891 -8.018 -22.512 1.00 74.25 209 PRO A CA 1
ATOM 1670 C C . PRO A 1 209 ? 1.046 -6.512 -22.261 1.00 74.25 209 PRO A C 1
ATOM 1672 O O . PRO A 1 209 ? 0.130 -5.838 -21.769 1.00 74.25 209 PRO A O 1
ATOM 1675 N N . SER A 1 210 ? 2.252 -6.009 -22.523 1.00 73.31 210 SER A N 1
ATOM 1676 C CA . SER A 1 210 ? 2.539 -4.580 -22.515 1.00 73.31 210 SER A CA 1
ATOM 1677 C C . SER A 1 210 ? 2.119 -4.058 -23.884 1.00 73.31 210 SER A C 1
ATOM 1679 O O . SER A 1 210 ? 2.673 -4.513 -24.887 1.00 73.31 210 SER A O 1
ATOM 1681 N N . PRO A 1 211 ? 1.100 -3.189 -23.971 1.00 81.44 211 PRO A N 1
ATOM 1682 C CA . PRO A 1 211 ? 0.719 -2.624 -25.253 1.00 81.44 211 PRO A CA 1
ATOM 1683 C C . PRO A 1 211 ? 1.893 -1.826 -25.826 1.00 81.44 211 PRO A C 1
ATOM 1685 O O . PRO A 1 211 ? 2.646 -1.194 -25.081 1.00 81.44 211 PRO A O 1
ATOM 1688 N N . TYR A 1 212 ? 2.039 -1.846 -27.152 1.00 86.56 212 TYR A N 1
ATOM 1689 C CA . TYR A 1 212 ? 3.120 -1.132 -27.822 1.00 86.56 212 TYR A CA 1
ATOM 1690 C C . TYR A 1 212 ? 3.130 0.348 -27.421 1.00 86.56 212 TYR A C 1
ATOM 1692 O O . TYR A 1 212 ? 2.117 1.049 -27.506 1.00 86.56 212 TYR A O 1
ATOM 1700 N N . CYS A 1 213 ? 4.292 0.819 -26.977 1.00 89.25 213 CYS A N 1
ATOM 1701 C CA . CYS A 1 213 ? 4.502 2.197 -26.573 1.00 89.25 213 CYS A CA 1
ATOM 1702 C C . CYS A 1 213 ? 5.376 2.924 -27.601 1.00 89.25 213 CYS A C 1
ATOM 1704 O O . CYS A 1 213 ? 6.478 2.483 -27.908 1.00 89.25 213 CYS A O 1
ATOM 1706 N N . ARG A 1 214 ? 4.890 4.069 -28.096 1.00 90.38 214 ARG A N 1
ATOM 1707 C CA . ARG A 1 214 ? 5.589 4.908 -29.087 1.00 90.38 214 ARG A CA 1
ATOM 1708 C C . ARG A 1 214 ? 6.656 5.829 -28.486 1.00 90.38 214 ARG A C 1
ATOM 1710 O O . ARG A 1 214 ? 7.412 6.440 -29.236 1.00 90.38 214 ARG A O 1
ATOM 1717 N N . TRP A 1 215 ? 6.702 5.987 -27.161 1.00 91.31 215 TRP A N 1
ATOM 1718 C CA . TRP A 1 215 ? 7.685 6.860 -26.518 1.00 91.31 215 TRP A CA 1
ATOM 1719 C C . TRP A 1 215 ? 9.097 6.305 -26.702 1.00 91.31 215 TRP A C 1
ATOM 1721 O O . TRP A 1 215 ? 9.389 5.178 -26.301 1.00 91.31 215 TRP A O 1
ATOM 1731 N N . LYS A 1 216 ? 9.983 7.122 -27.276 1.00 88.50 216 LYS A N 1
ATOM 1732 C CA . LYS A 1 216 ? 11.403 6.807 -27.464 1.00 88.50 216 LYS A CA 1
ATOM 1733 C C . LYS A 1 216 ? 12.167 7.009 -26.153 1.00 88.50 216 LYS A C 1
ATOM 1735 O O . LYS A 1 216 ? 12.937 7.950 -26.015 1.00 88.50 216 LYS A O 1
ATOM 1740 N N . MET A 1 217 ? 11.910 6.151 -25.171 1.00 89.56 217 MET A N 1
ATOM 1741 C CA . MET A 1 217 ? 12.578 6.187 -23.871 1.00 89.56 217 MET A CA 1
ATOM 1742 C C . MET A 1 217 ? 12.854 4.784 -23.338 1.00 89.56 217 MET A C 1
ATOM 1744 O O . MET A 1 217 ? 12.285 3.799 -23.815 1.00 89.56 217 MET A O 1
ATOM 1748 N N . ALA A 1 218 ? 13.717 4.693 -22.324 1.00 91.19 218 ALA A N 1
ATOM 1749 C CA . ALA A 1 218 ? 14.025 3.429 -21.676 1.00 91.19 218 ALA A CA 1
ATOM 1750 C C . ALA A 1 218 ? 12.738 2.742 -21.184 1.00 91.19 218 ALA A C 1
ATOM 1752 O O . ALA A 1 218 ? 11.878 3.351 -20.548 1.00 91.19 218 ALA A O 1
ATOM 1753 N N . SER A 1 219 ? 12.611 1.451 -21.483 1.00 91.62 219 SER A N 1
ATOM 1754 C CA . SER A 1 219 ? 11.454 0.632 -21.127 1.00 91.62 219 SER A CA 1
ATOM 1755 C C . SER A 1 219 ? 11.764 -0.240 -19.903 1.00 91.62 219 SER A C 1
ATOM 1757 O O . SER A 1 219 ? 12.752 -0.980 -19.941 1.00 91.62 219 SER A O 1
ATOM 1759 N N . PRO A 1 220 ? 10.921 -0.241 -18.849 1.00 93.06 220 PRO A N 1
ATOM 1760 C CA . PRO A 1 220 ? 11.064 -1.181 -17.735 1.00 93.06 220 PRO A CA 1
ATOM 1761 C C . PRO A 1 220 ? 10.798 -2.650 -18.110 1.00 93.06 220 PRO A C 1
ATOM 1763 O O . PRO A 1 220 ? 10.934 -3.527 -17.264 1.00 93.06 220 PRO A O 1
ATOM 1766 N N . GLU A 1 221 ? 10.444 -2.960 -19.365 1.00 91.62 221 GLU A N 1
ATOM 1767 C CA . GLU A 1 221 ? 10.124 -4.322 -19.828 1.00 91.62 221 GLU A CA 1
ATOM 1768 C C . GLU A 1 221 ? 11.260 -5.338 -19.680 1.00 91.62 221 GLU A C 1
ATOM 1770 O O . GLU A 1 221 ? 10.988 -6.537 -19.674 1.00 91.62 221 GLU A O 1
ATOM 1775 N N . ARG A 1 222 ? 12.513 -4.885 -19.579 1.00 91.00 222 ARG A N 1
ATOM 1776 C CA . ARG A 1 222 ? 13.671 -5.764 -19.350 1.00 91.00 222 ARG A CA 1
ATOM 1777 C C . ARG A 1 222 ? 13.861 -6.131 -17.876 1.00 91.00 222 ARG A C 1
ATOM 1779 O O . ARG A 1 222 ? 14.637 -7.030 -17.578 1.00 91.00 222 ARG A O 1
ATOM 1786 N N . ILE A 1 223 ? 13.181 -5.440 -16.959 1.00 95.75 223 ILE A N 1
ATOM 1787 C CA . ILE A 1 223 ? 13.252 -5.723 -15.527 1.00 95.75 223 ILE A CA 1
ATOM 1788 C C . ILE A 1 223 ? 12.289 -6.868 -15.215 1.00 95.75 223 ILE A C 1
ATOM 1790 O O . ILE A 1 223 ? 11.079 -6.746 -15.395 1.00 95.75 223 ILE A O 1
ATOM 1794 N N . ASP A 1 224 ? 12.823 -7.977 -14.719 1.00 96.56 224 ASP A N 1
ATOM 1795 C CA . ASP A 1 224 ? 12.032 -9.135 -14.292 1.00 96.56 224 ASP A CA 1
ATOM 1796 C C . ASP A 1 224 ? 11.830 -9.163 -12.781 1.00 96.56 224 ASP A C 1
ATOM 1798 O O . ASP A 1 224 ? 10.827 -9.690 -12.291 1.00 96.56 224 ASP A O 1
ATOM 1802 N N . SER A 1 225 ? 12.764 -8.564 -12.041 1.00 98.06 225 SER A N 1
ATOM 1803 C CA . SER A 1 225 ? 12.725 -8.517 -10.586 1.00 98.06 225 SER A CA 1
ATOM 1804 C C . SER A 1 225 ? 13.166 -7.168 -10.031 1.00 98.06 225 SER A C 1
ATOM 1806 O O . SER A 1 225 ? 14.043 -6.497 -10.576 1.00 98.06 225 SER A O 1
ATOM 1808 N N . VAL A 1 226 ? 12.568 -6.793 -8.906 1.00 98.75 226 VAL A N 1
ATOM 1809 C CA . VAL A 1 226 ? 12.997 -5.668 -8.079 1.00 98.75 226 VAL A CA 1
ATOM 1810 C C . VAL A 1 226 ? 13.355 -6.205 -6.701 1.00 98.75 226 VAL A C 1
ATOM 1812 O O . VAL A 1 226 ? 12.574 -6.934 -6.092 1.00 98.75 226 VAL A O 1
ATOM 1815 N N . VAL A 1 227 ? 14.536 -5.858 -6.205 1.00 98.62 227 VAL A N 1
ATOM 1816 C CA . VAL A 1 227 ? 14.987 -6.179 -4.851 1.00 98.62 227 VAL A CA 1
ATOM 1817 C C . VAL A 1 227 ? 14.932 -4.906 -4.022 1.00 98.62 227 VAL A C 1
ATOM 1819 O O . VAL A 1 227 ? 15.639 -3.946 -4.311 1.00 98.62 227 VAL A O 1
ATOM 1822 N N . VAL A 1 228 ? 14.099 -4.896 -2.986 1.00 98.69 228 VAL A N 1
ATOM 1823 C CA . VAL A 1 228 ? 13.969 -3.775 -2.053 1.00 98.69 228 VAL A CA 1
ATOM 1824 C C . VAL A 1 228 ? 14.705 -4.121 -0.766 1.00 98.69 228 VAL A C 1
ATOM 1826 O O . VAL A 1 228 ? 14.350 -5.080 -0.080 1.00 98.69 228 VAL A O 1
ATOM 1829 N N . LEU A 1 229 ? 15.725 -3.333 -0.444 1.00 97.94 229 LEU A N 1
ATOM 1830 C CA . LEU A 1 229 ? 16.453 -3.379 0.818 1.00 97.94 229 LEU A CA 1
ATOM 1831 C C . LEU A 1 229 ? 15.835 -2.367 1.776 1.00 97.94 229 LEU A C 1
ATOM 1833 O O . LEU A 1 229 ? 15.709 -1.192 1.434 1.00 97.94 229 LEU A O 1
ATOM 1837 N N . LYS A 1 230 ? 15.478 -2.807 2.978 1.00 95.62 230 LYS A N 1
ATOM 1838 C CA . LYS A 1 230 ? 14.825 -1.965 3.975 1.00 95.62 230 LYS A CA 1
ATOM 1839 C C . LYS A 1 230 ? 15.406 -2.188 5.362 1.00 95.62 230 LYS A C 1
ATOM 1841 O O . LYS A 1 230 ? 15.745 -3.309 5.728 1.00 95.62 230 LYS A O 1
ATOM 1846 N N . ARG A 1 231 ? 15.509 -1.123 6.155 1.00 90.88 231 ARG A N 1
ATOM 1847 C CA . ARG A 1 231 ? 15.750 -1.232 7.601 1.00 90.88 231 ARG A CA 1
ATOM 1848 C C . ARG A 1 231 ? 14.412 -1.091 8.333 1.00 90.88 231 ARG A C 1
ATOM 1850 O O . ARG A 1 231 ? 13.806 -0.030 8.195 1.00 90.88 231 ARG A O 1
ATOM 1857 N N . PRO A 1 232 ? 13.947 -2.122 9.060 1.00 90.25 232 PRO A N 1
ATOM 1858 C CA . PRO A 1 232 ? 12.732 -2.011 9.858 1.00 90.25 232 PRO A CA 1
ATOM 1859 C C . PRO A 1 232 ? 12.843 -0.912 10.918 1.00 90.25 232 PRO A C 1
ATOM 1861 O O . PRO A 1 232 ? 13.903 -0.743 11.523 1.00 90.25 232 PRO A O 1
ATOM 1864 N N . ASP A 1 233 ? 11.746 -0.193 11.148 1.00 88.81 233 ASP A N 1
ATOM 1865 C CA . ASP A 1 233 ? 11.616 0.817 12.204 1.00 88.81 233 ASP A CA 1
ATOM 1866 C C . ASP A 1 233 ? 10.350 0.531 13.015 1.00 88.81 233 ASP A C 1
ATOM 1868 O O . ASP A 1 233 ? 9.245 0.944 12.656 1.00 88.81 233 ASP A O 1
ATOM 1872 N N . THR A 1 234 ? 10.513 -0.208 14.112 1.00 85.19 234 THR A N 1
ATOM 1873 C CA . THR A 1 234 ? 9.405 -0.598 14.997 1.00 85.19 234 THR A CA 1
ATOM 1874 C C . THR A 1 234 ? 8.790 0.589 15.733 1.00 85.19 234 THR A C 1
ATOM 1876 O O . THR A 1 234 ? 7.666 0.486 16.215 1.00 85.19 234 THR A O 1
ATOM 1879 N N . LEU A 1 235 ? 9.495 1.722 15.798 1.00 89.81 235 LEU A N 1
ATOM 1880 C CA . LEU A 1 235 ? 9.061 2.925 16.501 1.00 89.81 235 LEU A CA 1
ATOM 1881 C C . LEU A 1 235 ? 8.516 3.995 15.546 1.00 89.81 235 LEU A C 1
ATOM 1883 O O . LEU A 1 235 ? 8.280 5.117 15.988 1.00 89.81 235 LEU A O 1
ATOM 1887 N N . ARG A 1 236 ? 8.303 3.689 14.252 1.00 90.44 236 ARG A N 1
ATOM 1888 C CA . ARG A 1 236 ? 7.797 4.667 13.266 1.00 90.44 236 ARG A CA 1
ATOM 1889 C C . ARG A 1 236 ? 6.566 5.413 13.772 1.00 90.44 236 ARG A C 1
ATOM 1891 O O . ARG A 1 236 ? 6.509 6.629 13.652 1.00 90.44 236 ARG A O 1
ATOM 1898 N N . TRP A 1 237 ? 5.592 4.688 14.313 1.00 92.31 237 TRP A N 1
ATOM 1899 C CA . TRP A 1 237 ? 4.298 5.255 14.701 1.00 92.31 237 TRP A CA 1
ATOM 1900 C C . TRP A 1 237 ? 4.338 6.038 16.021 1.00 92.31 237 TRP A C 1
ATOM 1902 O O . TRP A 1 237 ? 3.336 6.628 16.401 1.00 92.31 237 TRP A O 1
ATOM 1912 N N . LEU A 1 238 ? 5.496 6.082 16.692 1.00 92.62 238 LEU A N 1
ATOM 1913 C CA . LEU A 1 238 ? 5.765 6.999 17.806 1.00 92.62 238 LEU A CA 1
ATOM 1914 C C . LEU A 1 238 ? 6.374 8.330 17.334 1.00 92.62 238 LEU A C 1
ATOM 1916 O O . LEU A 1 238 ? 6.610 9.225 18.141 1.00 92.62 238 LEU A O 1
ATOM 1920 N N . LYS A 1 239 ? 6.671 8.452 16.037 1.00 91.38 239 LYS A N 1
ATOM 1921 C CA . LYS A 1 239 ? 7.221 9.650 15.395 1.00 91.38 239 LYS A CA 1
ATOM 1922 C C . LYS A 1 239 ? 6.136 10.305 14.543 1.00 91.38 239 LYS A C 1
ATOM 1924 O O . LYS A 1 239 ? 5.126 9.683 14.216 1.00 91.38 239 LYS A O 1
ATOM 1929 N N . SER A 1 240 ? 6.375 11.546 14.124 1.00 91.50 240 SER A N 1
ATOM 1930 C CA . SER A 1 240 ? 5.488 12.235 13.185 1.00 91.50 240 SER A CA 1
ATOM 1931 C C . SER A 1 240 ? 5.296 11.409 11.901 1.00 91.50 240 SER A C 1
ATOM 1933 O O . SER A 1 240 ? 6.298 10.998 11.303 1.00 91.50 240 SER A O 1
ATOM 1935 N N . PRO A 1 241 ? 4.048 11.177 11.448 1.00 91.94 241 PRO A N 1
ATOM 1936 C CA . PRO A 1 241 ? 3.775 10.392 10.250 1.00 91.94 241 PRO A CA 1
ATOM 1937 C C . PRO A 1 241 ? 4.491 10.957 9.019 1.00 91.94 241 PRO A C 1
ATOM 1939 O O . PRO A 1 241 ? 4.233 12.078 8.580 1.00 91.94 241 PRO A O 1
ATOM 1942 N N . ARG A 1 242 ? 5.398 10.165 8.441 1.00 92.38 242 ARG A N 1
ATOM 1943 C CA . ARG A 1 242 ? 6.117 10.486 7.202 1.00 92.38 242 ARG A CA 1
ATOM 1944 C C . ARG A 1 242 ? 6.415 9.201 6.435 1.00 92.38 242 ARG A C 1
ATOM 1946 O O . ARG A 1 242 ? 6.734 8.175 7.035 1.00 92.38 242 ARG A O 1
ATOM 1953 N N . ARG A 1 243 ? 6.337 9.261 5.102 1.00 93.00 243 ARG A N 1
ATOM 1954 C CA . ARG A 1 243 ? 6.798 8.166 4.237 1.00 93.00 243 ARG A CA 1
ATOM 1955 C C . ARG A 1 243 ? 8.294 7.930 4.406 1.00 93.00 243 ARG A C 1
ATOM 1957 O O . ARG A 1 243 ? 9.065 8.874 4.566 1.00 93.00 243 ARG A O 1
ATOM 1964 N N . ASP A 1 244 ? 8.697 6.678 4.241 1.00 94.81 244 ASP A N 1
ATOM 1965 C CA . ASP A 1 244 ? 10.100 6.360 4.006 1.00 94.81 244 ASP A CA 1
ATOM 1966 C C . ASP A 1 244 ? 10.549 6.893 2.646 1.00 94.81 244 ASP A C 1
ATOM 1968 O O . ASP A 1 244 ? 9.819 6.807 1.651 1.00 94.81 244 ASP A O 1
ATOM 1972 N N . CYS A 1 245 ? 11.790 7.364 2.595 1.00 95.56 245 CYS A N 1
ATOM 1973 C CA . CYS A 1 245 ? 12.442 7.731 1.354 1.00 95.56 245 CYS A CA 1
ATOM 1974 C C . CYS A 1 245 ? 12.911 6.474 0.614 1.00 95.56 245 CYS A C 1
ATOM 1976 O O . CYS A 1 245 ? 13.424 5.524 1.215 1.00 95.56 245 CYS A O 1
ATOM 1978 N N . CYS A 1 246 ? 12.735 6.482 -0.707 1.00 97.00 246 CYS A N 1
ATOM 1979 C CA . CYS A 1 246 ? 13.232 5.443 -1.599 1.00 97.00 246 CYS A CA 1
ATOM 1980 C C . CYS A 1 246 ? 14.424 5.964 -2.412 1.00 97.00 246 CYS A C 1
ATOM 1982 O O . CYS A 1 246 ? 14.453 7.130 -2.799 1.00 97.00 246 CYS A O 1
ATOM 1984 N N . ARG A 1 247 ? 15.399 5.097 -2.705 1.00 96.56 247 ARG A N 1
ATOM 1985 C CA . ARG A 1 247 ? 16.534 5.406 -3.587 1.00 96.56 247 ARG A CA 1
ATOM 1986 C C . ARG A 1 247 ? 16.803 4.252 -4.540 1.00 96.56 247 ARG A C 1
ATOM 1988 O O . ARG A 1 247 ? 16.797 3.095 -4.120 1.00 96.56 247 ARG A O 1
ATOM 1995 N N . VAL A 1 248 ? 17.079 4.563 -5.803 1.00 97.19 248 VAL A N 1
ATOM 1996 C CA . VAL A 1 248 ? 17.559 3.572 -6.774 1.00 97.19 248 VAL A CA 1
ATOM 1997 C C . VAL A 1 248 ? 19.030 3.285 -6.488 1.00 97.19 248 VAL A C 1
ATOM 1999 O O . VAL A 1 248 ? 19.830 4.207 -6.348 1.00 97.19 248 VAL A O 1
ATOM 2002 N N . LEU A 1 249 ? 19.386 2.007 -6.366 1.00 97.00 249 LEU A N 1
ATOM 2003 C CA . LEU A 1 249 ? 20.760 1.575 -6.128 1.00 97.00 249 LEU A CA 1
ATOM 2004 C C . LEU A 1 249 ? 21.431 1.152 -7.444 1.00 97.00 249 LEU A C 1
ATOM 2006 O O . LEU A 1 249 ? 20.766 0.566 -8.308 1.00 97.00 249 LEU A O 1
ATOM 2010 N N . PRO A 1 250 ? 22.746 1.393 -7.599 1.00 94.88 250 PRO A N 1
ATOM 2011 C CA . PRO A 1 250 ? 23.492 0.909 -8.751 1.00 94.88 250 PRO A CA 1
ATOM 2012 C C . PRO A 1 250 ? 23.519 -0.624 -8.771 1.00 94.88 250 PRO A C 1
ATOM 2014 O O . PRO A 1 250 ? 23.574 -1.285 -7.733 1.00 94.88 250 PRO A O 1
ATOM 2017 N N . THR A 1 251 ? 23.476 -1.200 -9.970 1.00 93.38 251 THR A N 1
ATOM 2018 C CA . THR A 1 251 ? 23.503 -2.650 -10.177 1.00 93.38 251 THR A CA 1
ATOM 2019 C C . THR A 1 251 ? 24.073 -2.979 -11.547 1.00 93.38 251 THR A C 1
ATOM 2021 O O . THR A 1 251 ? 23.750 -2.322 -12.533 1.00 93.38 251 THR A O 1
ATOM 2024 N N . ASN A 1 252 ? 24.869 -4.047 -11.611 1.00 90.12 252 ASN A N 1
ATOM 2025 C CA . ASN A 1 252 ? 25.391 -4.589 -12.869 1.00 90.12 252 ASN A CA 1
ATOM 2026 C C . ASN A 1 252 ? 24.442 -5.634 -13.486 1.00 90.12 252 ASN A C 1
ATOM 2028 O O . ASN A 1 252 ? 24.693 -6.145 -14.574 1.00 90.12 252 ASN A O 1
ATOM 2032 N N . LYS A 1 253 ? 23.347 -5.988 -12.795 1.00 91.81 253 LYS A N 1
ATOM 2033 C CA . LYS A 1 253 ? 22.369 -6.972 -13.276 1.00 91.81 253 LYS A CA 1
ATOM 2034 C C . LYS A 1 253 ? 21.335 -6.299 -14.170 1.00 91.81 253 LYS A C 1
ATOM 2036 O O . LYS A 1 253 ? 20.502 -5.539 -13.687 1.00 91.81 253 LYS A O 1
ATOM 2041 N N . ALA A 1 254 ? 21.339 -6.642 -15.456 1.00 89.38 254 ALA A N 1
ATOM 2042 C CA . ALA A 1 254 ? 20.471 -6.011 -16.451 1.00 89.38 254 ALA A CA 1
ATOM 2043 C C . ALA A 1 254 ? 18.958 -6.184 -16.181 1.00 89.38 254 ALA A C 1
ATOM 2045 O O . ALA A 1 254 ? 18.187 -5.266 -16.455 1.00 89.38 254 ALA A O 1
ATOM 2046 N N . SER A 1 255 ? 18.528 -7.330 -15.636 1.00 95.62 255 SER A N 1
ATOM 2047 C CA . SER A 1 255 ? 17.109 -7.662 -15.404 1.00 95.62 255 SER A CA 1
ATOM 2048 C C . SER A 1 255 ? 16.642 -7.514 -13.950 1.00 95.62 255 SER A C 1
ATOM 2050 O O . SER A 1 255 ? 15.482 -7.808 -13.638 1.00 95.62 255 SER A O 1
ATOM 2052 N N . THR A 1 256 ? 17.512 -7.037 -13.053 1.00 97.81 256 THR A N 1
ATOM 2053 C CA . THR A 1 256 ? 17.195 -6.848 -11.631 1.00 97.81 256 THR A CA 1
ATOM 2054 C C . THR A 1 256 ? 17.479 -5.419 -11.201 1.00 97.81 256 THR A C 1
ATOM 2056 O O . THR A 1 256 ? 18.627 -4.980 -11.201 1.00 97.81 256 THR A O 1
ATOM 2059 N N . MET A 1 257 ? 16.442 -4.716 -10.756 1.00 98.00 257 MET A N 1
ATOM 2060 C CA . MET A 1 257 ? 16.578 -3.400 -10.135 1.00 98.00 257 MET A CA 1
ATOM 2061 C C . MET A 1 257 ? 16.748 -3.542 -8.622 1.00 98.00 257 MET A C 1
ATOM 2063 O O . MET A 1 257 ? 16.073 -4.359 -8.002 1.00 98.00 257 MET A O 1
ATOM 2067 N N . TYR A 1 258 ? 17.614 -2.728 -8.023 1.00 98.38 258 TYR A N 1
ATOM 2068 C CA . TYR A 1 258 ? 17.779 -2.661 -6.573 1.00 98.38 258 TYR A CA 1
ATOM 2069 C C . TYR A 1 258 ? 17.290 -1.310 -6.062 1.00 98.38 258 TYR A C 1
ATOM 2071 O O . TYR A 1 258 ? 17.637 -0.269 -6.616 1.00 98.38 258 TYR A O 1
ATOM 2079 N N . LEU A 1 259 ? 16.487 -1.336 -5.005 1.00 98.56 259 LEU A N 1
ATOM 2080 C CA . LEU A 1 259 ? 15.949 -0.159 -4.337 1.00 98.56 259 LEU A CA 1
ATOM 2081 C C . LEU A 1 259 ? 16.322 -0.205 -2.860 1.00 98.56 259 LEU A C 1
ATOM 2083 O O . LEU A 1 259 ? 16.336 -1.270 -2.245 1.00 98.56 259 LEU A O 1
ATOM 2087 N N . TRP A 1 260 ? 16.581 0.956 -2.279 1.00 97.75 260 TRP A N 1
ATOM 2088 C CA . TRP A 1 260 ? 16.674 1.139 -0.838 1.00 97.75 260 TRP A CA 1
ATOM 2089 C C . TRP A 1 260 ? 15.436 1.875 -0.339 1.00 97.75 260 TRP A C 1
ATOM 2091 O O . TRP A 1 260 ? 15.033 2.851 -0.965 1.00 97.75 260 TRP A O 1
ATOM 2101 N N . VAL A 1 261 ? 14.867 1.443 0.786 1.00 97.31 261 VAL A N 1
ATOM 2102 C CA . VAL A 1 261 ? 13.749 2.101 1.478 1.00 97.31 261 VAL A CA 1
ATOM 2103 C C . VAL A 1 261 ? 14.080 2.256 2.962 1.00 97.31 261 VAL A C 1
ATOM 2105 O O . VAL A 1 261 ? 14.545 1.316 3.609 1.00 97.31 261 VAL A O 1
ATOM 2108 N N . GLY A 1 262 ? 13.819 3.429 3.526 1.00 94.69 262 GLY A N 1
ATOM 2109 C CA . GLY A 1 262 ? 13.987 3.689 4.954 1.00 94.69 262 GLY A CA 1
ATOM 2110 C C . GLY A 1 262 ? 13.885 5.173 5.284 1.00 94.69 262 GLY A C 1
ATOM 2111 O O . GLY A 1 262 ? 13.414 5.964 4.469 1.00 94.69 262 GLY A O 1
ATOM 2112 N N . ASN A 1 263 ? 14.371 5.554 6.465 1.00 92.75 263 ASN A N 1
ATOM 2113 C CA . ASN A 1 263 ? 14.308 6.939 6.927 1.00 92.75 263 ASN A CA 1
ATOM 2114 C C . ASN A 1 263 ? 14.932 7.921 5.923 1.00 92.75 263 ASN A C 1
ATOM 2116 O O . ASN A 1 263 ? 16.008 7.685 5.356 1.00 92.75 263 ASN A O 1
ATOM 2120 N N . CYS A 1 264 ? 14.239 9.037 5.733 1.00 93.38 264 CYS A N 1
ATOM 2121 C CA . CYS A 1 264 ? 14.741 10.157 4.956 1.00 93.38 264 CYS A CA 1
ATOM 2122 C C . CYS A 1 264 ? 15.944 10.800 5.653 1.00 93.38 264 CYS A C 1
ATOM 2124 O O . CYS A 1 264 ? 15.987 10.890 6.881 1.00 93.38 264 CYS A O 1
ATOM 2126 N N . ARG A 1 265 ? 16.919 11.238 4.860 1.00 94.25 265 ARG A N 1
ATOM 2127 C CA . ARG A 1 265 ? 18.008 12.108 5.304 1.00 94.25 265 ARG A CA 1
ATOM 2128 C C . ARG A 1 265 ? 17.457 13.504 5.578 1.00 94.25 265 ARG A C 1
ATOM 2130 O O . ARG A 1 265 ? 16.340 13.837 5.169 1.00 94.25 265 ARG A O 1
ATOM 2137 N N . ASP A 1 266 ? 18.261 14.310 6.255 1.00 94.25 266 ASP A N 1
ATOM 2138 C CA . ASP A 1 266 ? 17.929 15.714 6.447 1.00 94.25 266 ASP A CA 1
ATOM 2139 C C . ASP A 1 266 ? 17.758 16.419 5.091 1.00 94.25 266 ASP A C 1
ATOM 2141 O O . ASP A 1 266 ? 18.507 16.154 4.149 1.00 94.25 266 ASP A O 1
ATOM 2145 N N . GLY A 1 267 ? 16.696 17.216 4.968 1.00 92.81 267 GLY A N 1
ATOM 2146 C CA . GLY A 1 267 ? 16.295 17.874 3.718 1.00 92.81 267 GLY A CA 1
ATOM 2147 C C . GLY A 1 267 ? 15.843 16.962 2.562 1.00 92.81 267 GLY A C 1
ATOM 2148 O O . GLY A 1 267 ? 15.491 17.473 1.503 1.00 92.81 267 GLY A O 1
ATOM 2149 N N . GLU A 1 268 ? 15.824 15.632 2.711 1.00 94.12 268 GLU A N 1
ATOM 2150 C CA . GLU A 1 268 ? 15.528 14.742 1.581 1.00 94.12 268 GLU A CA 1
ATOM 2151 C C . GLU A 1 268 ? 14.050 14.770 1.179 1.00 94.12 268 GLU A C 1
ATOM 2153 O O . GLU A 1 268 ? 13.150 14.528 1.993 1.00 94.12 268 GLU A O 1
ATOM 2158 N N . ILE A 1 269 ? 13.817 14.986 -0.115 1.00 92.75 269 ILE A N 1
ATOM 2159 C CA . ILE A 1 269 ? 12.500 14.989 -0.745 1.00 92.75 269 ILE A CA 1
ATOM 2160 C C . ILE A 1 269 ? 12.466 14.023 -1.933 1.00 92.75 269 ILE A C 1
ATOM 2162 O O . ILE A 1 269 ? 13.473 13.778 -2.595 1.00 92.75 269 ILE A O 1
ATOM 2166 N N . SER A 1 270 ? 11.288 13.461 -2.212 1.00 89.62 270 SER A N 1
ATOM 2167 C CA . SER A 1 270 ? 11.059 12.639 -3.404 1.00 89.62 270 SER A CA 1
ATOM 2168 C C . SER A 1 270 ? 10.867 13.545 -4.620 1.00 89.62 270 SER A C 1
ATOM 2170 O O . SER A 1 270 ? 9.733 13.818 -5.020 1.00 89.62 270 SER A O 1
ATOM 2172 N N . GLU A 1 271 ? 11.968 13.988 -5.216 1.00 90.75 271 GLU A N 1
ATOM 2173 C CA . GLU A 1 271 ? 11.972 14.801 -6.431 1.00 90.75 271 GLU A CA 1
ATOM 2174 C C . GLU A 1 271 ? 12.667 14.096 -7.598 1.00 90.75 271 GLU A C 1
ATOM 2176 O O . GLU A 1 271 ? 13.585 13.293 -7.419 1.00 90.75 271 GLU A O 1
ATOM 2181 N N . PHE A 1 272 ? 12.204 14.398 -8.808 1.00 90.44 272 PHE A N 1
ATOM 2182 C CA . PHE A 1 272 ? 12.934 14.062 -10.018 1.00 90.44 272 PHE A CA 1
ATOM 2183 C C . PHE A 1 272 ? 13.954 15.166 -10.275 1.00 90.44 272 PHE A C 1
ATOM 2185 O O . PHE A 1 272 ? 13.569 16.323 -10.451 1.00 90.44 272 PHE A O 1
ATOM 2192 N N . GLN A 1 273 ? 15.231 14.810 -10.339 1.00 84.75 273 GLN A N 1
ATOM 2193 C CA . GLN A 1 273 ? 16.283 15.761 -10.682 1.00 84.75 273 GLN A CA 1
ATOM 2194 C C . GLN A 1 273 ? 16.547 15.645 -12.178 1.00 84.75 273 GLN A C 1
ATOM 2196 O O . GLN A 1 273 ? 16.940 14.581 -12.664 1.00 84.75 273 GLN A O 1
ATOM 2201 N N . ARG A 1 274 ? 16.269 16.727 -12.915 1.00 72.56 274 ARG A N 1
ATOM 2202 C CA . ARG A 1 274 ? 16.671 16.809 -14.322 1.00 72.56 274 ARG A CA 1
ATOM 2203 C C . ARG A 1 274 ? 18.204 16.798 -14.370 1.00 72.56 274 ARG A C 1
ATOM 2205 O O . ARG A 1 274 ? 18.798 17.524 -13.573 1.00 72.56 274 ARG A O 1
ATOM 2212 N N . PRO A 1 275 ? 18.814 15.964 -15.226 1.00 59.66 275 PRO A N 1
ATOM 2213 C CA . PRO A 1 275 ? 20.250 16.030 -15.463 1.00 59.66 275 PRO A CA 1
ATOM 2214 C C . PRO A 1 275 ? 20.657 17.382 -16.055 1.00 59.66 275 PRO A C 1
ATOM 2216 O O . PRO A 1 275 ? 19.800 18.024 -16.712 1.00 59.66 275 PRO A O 1
#

Solvent-accessible surface area (backbone atoms only — not comparable to full-atom values): 15564 Å² total; per-residue (Å²): 105,29,64,77,77,11,40,78,87,77,54,71,72,56,51,58,59,42,71,79,43,44,80,67,42,48,69,76,43,72,84,50,91,47,71,58,57,32,51,51,52,45,35,48,76,73,70,47,81,85,74,84,64,88,20,34,29,36,51,72,42,31,46,39,53,61,22,54,48,46,23,32,62,85,52,57,72,74,39,77,25,52,62,88,68,29,49,39,87,38,85,99,42,55,50,69,57,26,51,60,55,39,46,55,30,36,78,72,34,52,73,43,39,32,38,38,23,46,30,47,39,60,91,55,40,26,23,36,40,37,8,37,59,46,35,38,38,40,28,55,41,86,68,55,65,76,58,61,55,33,22,35,56,53,39,22,32,72,86,70,39,82,71,75,85,78,52,100,61,78,68,36,78,64,69,83,49,50,55,59,47,60,49,48,17,39,55,70,49,56,50,74,43,76,91,76,62,28,40,38,38,35,18,39,47,62,89,63,92,74,57,85,53,87,70,95,62,66,68,73,84,61,46,49,33,39,38,39,39,29,54,75,55,91,60,53,86,81,45,81,81,67,65,38,38,36,44,73,46,92,68,91,49,84,37,45,46,40,34,39,40,30,82,58,59,90,92,61,72,80,64,79,60,81,129

pLDDT: mean 92.8, std 5.91, range [58.31, 98.81]

Mean predicted aligned error: 4.72 Å